Protein AF-A0A150HPC7-F1 (afdb_monomer)

Secondary structure (DSSP, 8-state):
---------PPPP--------TTS--S---TT-HHHHHHHHHHHHHHHHHHHHHHHHHHTTGGG---HHHHHHHHHHHHHHHHHHHHHHHHHHHHHHHT-THHHHHHHHHHHHHHHHTTS-HHHHHHHHHHHHHHHHHHHHHHHH-HHHHHSS-HHHHHHHHHHHHHHHHHHHHHHHHHHHTT---HHHHHHHHHHHHHHTHHHHHHHHHHHTT-

Organism: NCBI:txid52133

Solvent-accessible surface area (backbone atoms only — not comparable to full-atom values): 11822 Å² total; per-residue (Å²): 135,88,79,78,84,8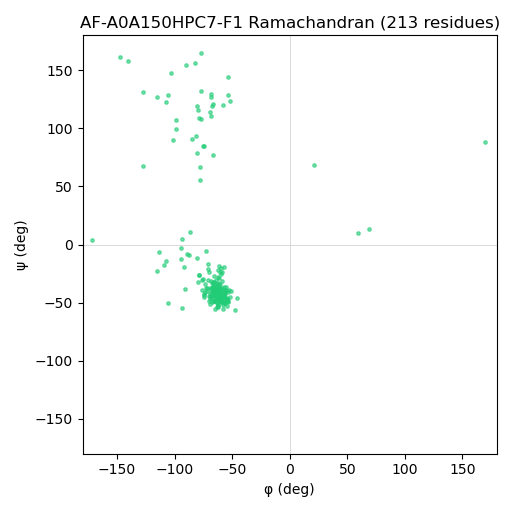7,70,88,68,76,81,74,87,70,95,74,80,80,90,75,62,87,92,52,88,70,56,55,53,38,75,90,37,57,73,62,26,37,45,51,51,50,49,40,23,38,40,38,50,45,35,53,49,39,40,48,30,52,59,75,51,46,92,68,56,79,56,66,65,60,55,48,47,48,54,48,45,45,50,49,39,55,46,49,28,52,52,31,46,56,50,43,57,47,29,42,75,65,81,38,62,62,42,63,56,45,28,52,51,46,36,58,47,48,60,57,43,72,74,46,60,63,53,50,32,26,33,34,38,28,52,52,33,48,48,51,29,50,53,24,51,51,66,75,67,39,66,63,57,63,73,37,33,51,69,79,50,36,49,65,56,54,55,51,27,61,53,32,63,53,43,30,51,48,42,43,50,56,30,45,66,68,69,35,72,38,74,65,37,51,52,53,19,48,54,47,45,57,69,62,50,47,52,57,54,54,54,51,33,54,50,63,68,73,108

Nearest PDB structures (foldseek):
  3ez0-assembly2_C  TM=4.367E-01  e=2.754E-01  Arthrobacter sp. FB24
  7ssp-assembly1_H  TM=5.247E-01  e=7.773E-01  Homo sapiens
  7sss-assembly1_H  TM=4.877E-01  e=7.431E-01  Homo sapiens
  3ez0-assembly2_D  TM=4.215E-01  e=2.881E-01  Arthrobacter sp. FB24
  7sqc-assembly1_1V  TM=1.709E-01  e=8.882E+00  Chlamydomonas reinhardtii

Sequence (215 aa):
MNIAVQSLQRIVRRNVTIPLDKNKKFTFYYEDNAVVTSLFVVLSAMFPPGEMFFIESVRNVRDQITDEKLLEDIRNFIAQEAFHSREHKSLNEHLIQTNYPEVVEIEALTKVRLDKFRKLPKAEQLAATVVMEHFTATLTRLLLTDPLIKQKTTQESRNLWEWHALEELEHKSVAFDALKAIGGNTVRNRRIALIRVARFIAPITFDYWIQILKT

Structure (mmCIF, N/CA/C/O backbone):
data_AF-A0A150HPC7-F1
#
_entry.id   AF-A0A150HPC7-F1
#
loop_
_atom_site.group_PDB
_atom_site.id
_atom_site.type_symbol
_atom_site.label_atom_id
_atom_site.label_alt_id
_atom_site.label_comp_id
_atom_site.label_asym_id
_atom_site.label_entity_id
_atom_site.label_seq_id
_atom_site.pdbx_PDB_ins_code
_atom_site.Cartn_x
_atom_site.Cartn_y
_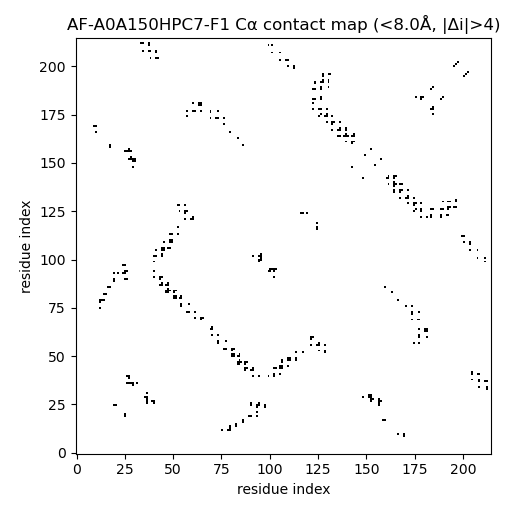atom_site.Cartn_z
_atom_site.occupancy
_atom_site.B_iso_or_equiv
_atom_site.auth_seq_id
_atom_site.auth_comp_id
_atom_site.auth_asym_id
_atom_site.auth_atom_id
_atom_site.pdbx_PDB_model_num
ATOM 1 N N . MET A 1 1 ? 15.841 27.049 10.559 1.00 30.06 1 MET A N 1
ATOM 2 C CA . MET A 1 1 ? 15.157 27.927 9.589 1.00 30.06 1 MET A CA 1
ATOM 3 C C . MET A 1 1 ? 13.967 27.141 9.059 1.00 30.06 1 MET A C 1
ATOM 5 O O . MET A 1 1 ? 14.161 26.164 8.349 1.00 30.06 1 MET A O 1
ATOM 9 N N . ASN A 1 2 ? 12.772 27.455 9.564 1.00 35.25 2 ASN A N 1
ATOM 10 C CA . ASN A 1 2 ? 11.523 26.775 9.226 1.00 35.25 2 ASN A CA 1
ATOM 11 C C . ASN A 1 2 ? 11.170 27.062 7.769 1.00 35.25 2 ASN A C 1
ATOM 13 O O . ASN A 1 2 ? 10.935 28.217 7.426 1.00 35.25 2 ASN A O 1
ATOM 17 N N . ILE A 1 3 ? 11.086 26.024 6.942 1.00 32.41 3 ILE A N 1
ATOM 18 C CA . ILE A 1 3 ? 10.370 26.115 5.673 1.00 32.41 3 ILE A CA 1
ATOM 19 C C . ILE A 1 3 ? 8.998 25.508 5.935 1.00 32.41 3 ILE A C 1
ATOM 21 O O . ILE A 1 3 ? 8.836 24.293 6.038 1.00 32.41 3 ILE A O 1
ATOM 25 N N . ALA A 1 4 ? 8.032 26.395 6.150 1.00 38.03 4 ALA A N 1
ATOM 26 C CA . ALA A 1 4 ? 6.626 26.058 6.179 1.00 38.03 4 ALA A CA 1
ATOM 27 C C . ALA A 1 4 ? 6.248 25.419 4.835 1.00 38.03 4 ALA A C 1
ATOM 29 O O . ALA A 1 4 ? 6.383 26.042 3.784 1.00 38.03 4 ALA A O 1
ATOM 30 N N . VAL A 1 5 ? 5.764 24.177 4.872 1.00 39.62 5 VAL A N 1
ATOM 31 C CA . VAL A 1 5 ? 5.077 23.561 3.734 1.00 39.62 5 VAL A CA 1
ATOM 32 C C . VAL A 1 5 ? 3.679 24.174 3.679 1.00 39.62 5 VAL A C 1
ATOM 34 O O . VAL A 1 5 ? 2.722 23.664 4.255 1.00 39.62 5 VAL A O 1
ATOM 37 N N . GLN A 1 6 ? 3.578 25.334 3.035 1.00 39.81 6 GLN A N 1
ATOM 38 C CA . GLN A 1 6 ? 2.310 25.922 2.621 1.00 39.81 6 GLN A CA 1
ATOM 39 C C . GLN A 1 6 ? 1.904 25.323 1.271 1.00 39.81 6 GLN A C 1
ATOM 41 O O . GLN A 1 6 ? 2.301 25.797 0.212 1.00 39.81 6 GLN A O 1
ATOM 46 N N . SER A 1 7 ? 1.147 24.228 1.334 1.00 39.31 7 SER A N 1
ATOM 47 C CA . SER A 1 7 ? -0.090 23.987 0.570 1.00 39.31 7 SER A CA 1
ATOM 48 C C . SER A 1 7 ? -0.497 22.522 0.745 1.00 39.31 7 SER A C 1
ATOM 50 O O . SER A 1 7 ? -0.146 21.653 -0.041 1.00 39.31 7 SER A O 1
ATOM 52 N N . LEU A 1 8 ? -1.268 22.225 1.794 1.00 48.25 8 LEU A N 1
ATOM 53 C CA . LEU A 1 8 ? -2.055 20.988 1.829 1.00 48.25 8 LEU A CA 1
ATOM 54 C C . LEU A 1 8 ? -3.288 21.200 0.942 1.00 48.25 8 LEU A C 1
ATOM 56 O O . LEU A 1 8 ? -4.409 21.329 1.432 1.00 48.25 8 LEU A O 1
ATOM 60 N N . GLN A 1 9 ? -3.076 21.343 -0.368 1.00 55.28 9 GLN A N 1
ATOM 61 C CA . GLN A 1 9 ? -4.168 21.130 -1.307 1.00 55.28 9 GLN A CA 1
ATOM 62 C C . GLN A 1 9 ? -4.472 19.637 -1.274 1.00 55.28 9 GLN A C 1
ATOM 64 O O . GLN A 1 9 ? -3.626 18.834 -1.654 1.00 55.28 9 GLN A O 1
ATOM 69 N N . ARG A 1 10 ? -5.665 19.296 -0.779 1.00 64.56 10 ARG A N 1
ATOM 70 C CA . ARG A 1 10 ? -6.203 17.936 -0.839 1.00 64.56 10 ARG A CA 1
ATOM 71 C C . ARG A 1 10 ? -6.154 17.472 -2.291 1.00 64.56 10 ARG A C 1
ATOM 73 O O . ARG A 1 10 ? -6.620 18.205 -3.175 1.00 64.56 10 ARG A O 1
ATOM 80 N N . ILE A 1 11 ? -5.581 16.305 -2.544 1.00 73.44 11 ILE A N 1
ATOM 81 C CA . ILE A 1 11 ? -5.483 15.766 -3.890 1.00 73.44 11 ILE A CA 1
ATOM 82 C C . ILE A 1 11 ? -6.901 15.456 -4.352 1.00 73.44 11 ILE A C 1
ATOM 84 O O . ILE A 1 11 ? -7.665 14.719 -3.731 1.00 73.44 11 ILE A O 1
ATOM 88 N N . VAL A 1 12 ? -7.292 16.099 -5.448 1.00 76.75 12 VAL A N 1
ATOM 89 C CA . VAL A 1 12 ? -8.599 15.859 -6.046 1.00 76.75 12 VAL A CA 1
ATOM 90 C C . VAL A 1 12 ? -8.590 14.450 -6.623 1.00 76.75 12 VAL A C 1
ATOM 92 O O . VAL A 1 12 ? -7.701 14.103 -7.403 1.00 76.75 12 VAL A O 1
ATOM 95 N N . ARG A 1 13 ? -9.614 13.662 -6.282 1.00 78.44 13 ARG A N 1
ATOM 96 C CA . ARG A 1 13 ? -9.853 12.342 -6.871 1.00 78.44 13 ARG A CA 1
ATOM 97 C C . ARG A 1 13 ? -9.846 12.443 -8.399 1.00 78.44 13 ARG A C 1
ATOM 99 O O . ARG A 1 13 ? -10.667 13.155 -8.982 1.00 78.44 13 ARG A O 1
ATOM 106 N N . ARG A 1 14 ? -8.981 11.668 -9.054 1.00 82.06 14 ARG A N 1
ATOM 107 C CA . ARG A 1 14 ? -8.887 11.599 -10.519 1.00 82.06 14 ARG A CA 1
ATOM 108 C C . ARG A 1 14 ? -8.967 10.151 -10.975 1.00 82.06 14 ARG A C 1
ATOM 110 O O . ARG A 1 14 ? -8.253 9.296 -10.473 1.00 82.06 14 ARG A O 1
ATOM 117 N N . ASN A 1 15 ? -9.824 9.880 -11.955 1.00 87.94 15 ASN A N 1
ATOM 118 C CA . ASN A 1 15 ? -9.815 8.598 -12.654 1.00 87.94 15 ASN A CA 1
ATOM 119 C C . ASN A 1 15 ? -8.699 8.620 -13.709 1.00 87.94 15 ASN A C 1
ATOM 121 O O . ASN A 1 15 ? -8.956 8.889 -14.881 1.00 87.94 15 ASN A O 1
ATOM 125 N N . VAL A 1 16 ? -7.456 8.423 -13.272 1.00 87.62 16 VAL A N 1
ATOM 126 C CA . VAL A 1 16 ? -6.287 8.397 -14.159 1.00 87.62 16 VAL A CA 1
ATOM 127 C C . VAL A 1 16 ? -6.234 7.057 -14.878 1.00 87.62 16 VAL A C 1
ATOM 129 O O . VAL A 1 16 ? -6.386 6.020 -14.250 1.00 87.62 16 VAL A O 1
ATOM 132 N N . THR A 1 17 ? -6.032 7.072 -16.192 1.00 87.12 17 THR A N 1
ATOM 133 C CA . THR A 1 17 ? -5.742 5.873 -16.991 1.00 87.12 17 THR A CA 1
ATOM 134 C C . THR A 1 17 ? -4.337 6.015 -17.554 1.00 87.12 17 THR A C 1
ATOM 136 O O . THR A 1 17 ? -4.031 7.034 -18.178 1.00 87.12 17 THR A O 1
ATOM 139 N N . ILE A 1 18 ? -3.492 5.016 -17.330 1.00 84.19 18 ILE A N 1
ATOM 140 C CA . ILE A 1 18 ? -2.119 4.971 -17.817 1.00 84.19 18 ILE A CA 1
ATOM 141 C C . ILE A 1 18 ? -2.102 4.104 -19.081 1.00 84.19 18 ILE A C 1
ATOM 143 O O . ILE A 1 18 ? -2.266 2.885 -19.001 1.00 84.19 18 ILE A O 1
ATOM 147 N N . PRO A 1 19 ? -1.947 4.703 -20.274 1.00 81.19 19 PRO A N 1
ATOM 148 C CA . PRO A 1 19 ? -1.878 3.928 -21.502 1.00 81.19 19 PRO A CA 1
ATOM 149 C C . PRO A 1 19 ? -0.578 3.118 -21.527 1.00 81.19 19 PRO A C 1
ATOM 151 O O . PRO A 1 19 ? 0.506 3.680 -21.389 1.00 81.19 19 PRO A O 1
ATOM 154 N N . LEU A 1 20 ? -0.695 1.807 -21.740 1.00 79.12 20 LEU A N 1
ATOM 155 C CA . LEU A 1 20 ? 0.439 0.914 -21.965 1.00 79.12 20 LEU A CA 1
ATOM 156 C C . LEU A 1 20 ? 0.462 0.496 -23.436 1.00 79.12 20 LEU A C 1
ATOM 158 O O . LEU A 1 20 ? -0.515 -0.047 -23.960 1.00 79.12 20 LEU A O 1
ATOM 162 N N . ASP A 1 21 ? 1.576 0.765 -24.113 1.00 76.94 21 ASP A N 1
ATOM 163 C CA . ASP A 1 21 ? 1.802 0.276 -25.469 1.00 76.94 21 ASP A CA 1
ATOM 164 C C . ASP A 1 21 ? 2.187 -1.205 -25.416 1.00 76.94 21 ASP A C 1
ATOM 166 O O . ASP A 1 21 ? 3.300 -1.560 -25.027 1.00 76.94 21 ASP A O 1
ATOM 170 N N . LYS A 1 22 ? 1.266 -2.071 -25.848 1.00 69.62 22 LYS A N 1
ATOM 171 C CA . LYS A 1 22 ? 1.452 -3.531 -25.865 1.00 69.62 22 LYS A CA 1
ATOM 172 C C . LYS A 1 22 ? 2.634 -3.986 -26.726 1.00 69.62 22 LYS A C 1
ATOM 174 O O . LYS A 1 22 ? 3.124 -5.093 -26.539 1.00 69.62 22 LYS A O 1
ATOM 179 N N . ASN A 1 23 ? 3.096 -3.150 -27.658 1.00 71.31 23 ASN A N 1
ATOM 180 C CA . ASN A 1 23 ? 4.239 -3.460 -28.516 1.00 71.31 23 ASN A CA 1
ATOM 181 C C . ASN A 1 23 ? 5.581 -3.031 -27.900 1.00 71.31 23 ASN A C 1
ATOM 183 O O . ASN A 1 23 ? 6.636 -3.365 -28.442 1.00 71.31 23 ASN A O 1
ATOM 187 N N . LYS A 1 24 ? 5.567 -2.294 -26.782 1.00 70.75 24 LYS A N 1
ATOM 188 C CA . LYS A 1 24 ? 6.774 -1.887 -26.055 1.00 70.75 24 LYS A CA 1
ATOM 189 C C . LYS A 1 24 ? 6.955 -2.733 -24.808 1.00 70.75 24 LYS A C 1
ATOM 191 O O . LYS A 1 24 ? 6.000 -3.086 -24.133 1.00 70.75 24 LYS A O 1
ATOM 196 N N . LYS A 1 25 ? 8.205 -2.989 -24.426 1.00 65.75 25 LYS A N 1
ATOM 197 C CA . LYS A 1 25 ? 8.517 -3.539 -23.103 1.00 65.75 25 LYS A CA 1
ATOM 198 C C . LYS A 1 25 ? 8.349 -2.440 -22.047 1.00 65.75 25 LYS A C 1
ATOM 200 O O . LYS A 1 25 ? 9.311 -1.753 -21.723 1.00 6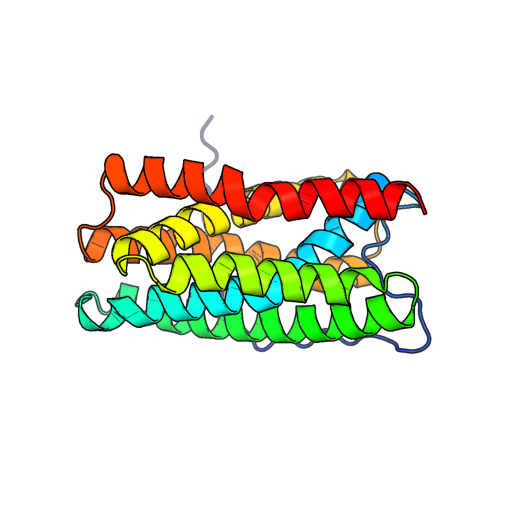5.75 25 LYS A O 1
ATOM 205 N N . PHE A 1 26 ? 7.131 -2.233 -21.550 1.00 62.41 26 PHE A N 1
ATOM 206 C CA . PHE A 1 26 ? 6.890 -1.328 -20.434 1.00 62.41 26 PHE A CA 1
ATOM 207 C C . PHE A 1 26 ? 7.229 -2.014 -19.104 1.00 62.41 26 PHE A C 1
ATOM 209 O O . PHE A 1 26 ? 6.662 -3.034 -18.725 1.00 62.41 26 PHE A O 1
ATOM 216 N N . THR A 1 27 ? 8.188 -1.439 -18.395 1.00 66.81 27 THR A N 1
ATOM 217 C CA . THR A 1 27 ? 8.579 -1.783 -17.026 1.00 66.81 27 THR A CA 1
ATOM 218 C C . THR A 1 27 ? 9.043 -0.480 -16.367 1.00 66.81 27 THR A C 1
ATOM 220 O O . THR A 1 27 ? 9.350 0.490 -17.072 1.00 66.81 27 THR A O 1
ATOM 223 N N . PHE A 1 28 ? 9.090 -0.419 -15.031 1.00 70.31 28 PHE A N 1
ATOM 224 C CA . PHE A 1 28 ? 9.853 0.630 -14.352 1.00 70.31 28 PHE A CA 1
ATOM 225 C C . PHE A 1 28 ? 11.347 0.410 -14.627 1.00 70.31 28 PHE A C 1
ATOM 227 O O . PHE A 1 28 ? 12.087 -0.135 -13.813 1.00 70.31 28 PHE A O 1
ATOM 234 N N . TYR A 1 29 ? 11.770 0.788 -15.828 1.00 70.88 29 TYR A N 1
ATOM 235 C CA . TYR A 1 29 ? 13.135 0.639 -16.286 1.00 70.88 29 TYR A CA 1
ATOM 236 C C . TYR A 1 29 ? 13.981 1.755 -15.687 1.00 70.88 29 TYR A C 1
ATOM 238 O O . TYR A 1 29 ? 13.844 2.921 -16.070 1.00 70.88 29 TYR A O 1
ATOM 246 N N . TYR A 1 30 ? 14.836 1.382 -14.740 1.00 74.94 30 TYR A N 1
ATOM 247 C CA . TYR A 1 30 ? 15.845 2.258 -14.160 1.00 74.94 30 TYR A CA 1
ATOM 248 C C . TYR A 1 30 ? 17.192 1.930 -14.800 1.00 74.94 30 TYR A C 1
ATOM 250 O O . TYR A 1 30 ? 17.863 1.042 -14.296 1.00 74.94 30 TYR A O 1
ATOM 258 N N . GLU A 1 31 ? 17.550 2.580 -15.915 1.00 76.31 31 GLU A N 1
ATOM 259 C CA . GLU A 1 31 ? 18.827 2.432 -16.658 1.00 76.31 31 GLU A CA 1
ATOM 260 C C . GLU A 1 31 ? 19.609 1.114 -16.406 1.00 76.31 31 GLU A C 1
ATOM 262 O O . GLU A 1 31 ? 20.661 1.130 -15.770 1.00 76.31 31 GLU A O 1
ATOM 267 N N . ASP A 1 32 ? 19.087 -0.038 -16.847 1.00 71.12 32 ASP A N 1
ATOM 268 C CA . ASP A 1 32 ? 19.720 -1.370 -16.697 1.00 71.12 32 ASP A CA 1
ATOM 269 C C . ASP A 1 32 ? 20.013 -1.841 -15.254 1.00 71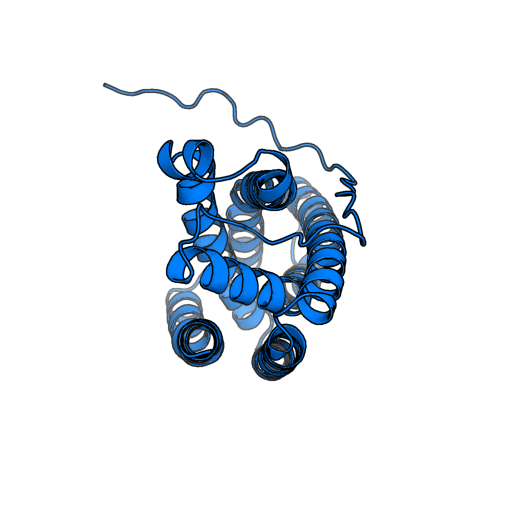.12 32 ASP A C 1
ATOM 271 O O . ASP A 1 32 ? 20.646 -2.872 -15.019 1.00 71.12 32 ASP A O 1
ATOM 275 N N . ASN A 1 33 ? 19.513 -1.138 -14.242 1.00 84.00 33 ASN A N 1
ATOM 276 C CA . ASN A 1 33 ? 19.605 -1.551 -12.853 1.00 84.00 33 ASN A CA 1
ATOM 277 C C . ASN A 1 33 ? 18.514 -2.581 -12.542 1.00 84.00 33 ASN A C 1
ATOM 279 O O . ASN A 1 33 ? 17.384 -2.246 -12.161 1.00 84.00 33 ASN A O 1
ATOM 283 N N . ALA A 1 34 ? 18.883 -3.854 -12.671 1.00 86.19 34 ALA A N 1
ATOM 284 C CA . ALA A 1 34 ? 18.014 -4.979 -12.348 1.00 86.19 34 ALA A CA 1
ATOM 285 C C . ALA A 1 34 ? 17.541 -4.958 -10.884 1.00 86.19 34 ALA A C 1
ATOM 287 O O . ALA A 1 34 ? 16.413 -5.359 -10.612 1.00 86.19 34 ALA A O 1
ATOM 288 N N . VAL A 1 35 ? 18.348 -4.437 -9.949 1.00 87.56 35 VAL A N 1
ATOM 289 C CA . VAL A 1 35 ? 18.014 -4.359 -8.513 1.00 87.56 35 VAL A CA 1
ATOM 290 C C . VAL A 1 35 ? 16.846 -3.417 -8.271 1.00 87.56 35 VAL A C 1
ATOM 292 O O . VAL A 1 35 ? 15.884 -3.799 -7.610 1.00 87.56 35 VAL A O 1
ATOM 295 N N . VAL A 1 36 ? 16.889 -2.212 -8.833 1.00 86.31 36 VAL A N 1
ATOM 296 C CA . VAL A 1 36 ? 15.783 -1.258 -8.693 1.00 86.31 36 VAL A CA 1
ATOM 297 C C . VAL A 1 36 ? 14.574 -1.762 -9.474 1.00 86.31 36 VAL A C 1
ATOM 299 O O . VAL A 1 36 ? 13.503 -1.914 -8.900 1.00 86.31 36 VAL A O 1
ATOM 302 N N . THR A 1 37 ? 14.753 -2.110 -10.748 1.00 88.44 37 THR A N 1
ATOM 303 C CA . THR A 1 37 ? 13.660 -2.541 -11.635 1.00 88.44 37 THR A CA 1
ATOM 304 C C . THR A 1 37 ? 12.852 -3.705 -11.045 1.00 88.44 37 THR A C 1
ATOM 306 O O . THR A 1 37 ? 11.625 -3.642 -10.990 1.00 88.44 37 THR A O 1
ATOM 309 N N . SER A 1 38 ? 13.522 -4.745 -10.537 1.00 90.75 38 SER A N 1
ATOM 310 C CA . SER A 1 38 ? 12.853 -5.914 -9.945 1.00 90.75 38 SER A CA 1
ATOM 311 C C . SER A 1 38 ? 12.077 -5.585 -8.668 1.00 90.75 38 SER A C 1
ATOM 313 O O . SER A 1 38 ? 10.996 -6.134 -8.466 1.00 90.75 38 SER A O 1
ATOM 315 N N . LEU A 1 39 ? 12.549 -4.647 -7.839 1.00 91.25 39 LEU A N 1
ATOM 316 C CA . LEU A 1 39 ? 11.793 -4.196 -6.667 1.00 91.25 39 LEU A CA 1
ATOM 317 C C . LEU A 1 39 ? 10.443 -3.588 -7.081 1.00 91.25 39 LEU A C 1
ATOM 319 O O . LEU A 1 39 ? 9.417 -3.897 -6.479 1.00 91.25 39 LEU A O 1
ATOM 323 N N . PHE A 1 40 ? 10.427 -2.767 -8.134 1.00 91.69 40 PHE A N 1
ATOM 324 C CA . PHE A 1 40 ? 9.199 -2.165 -8.661 1.00 91.69 40 PHE A CA 1
ATOM 325 C C . PHE A 1 40 ? 8.250 -3.201 -9.275 1.00 91.69 40 PHE A C 1
ATOM 327 O O . PHE A 1 40 ? 7.038 -3.097 -9.091 1.00 91.69 40 PHE A O 1
ATOM 334 N N . VAL A 1 41 ? 8.781 -4.234 -9.936 1.00 93.50 41 VAL A N 1
ATOM 335 C CA . VAL A 1 41 ? 7.978 -5.376 -10.411 1.00 93.50 41 VAL A CA 1
ATOM 336 C C . VAL A 1 41 ? 7.285 -6.075 -9.241 1.00 93.50 41 VAL A C 1
ATOM 338 O O . VAL A 1 41 ? 6.070 -6.272 -9.275 1.00 93.50 41 VAL A O 1
ATOM 341 N N . VAL A 1 42 ? 8.031 -6.393 -8.178 1.00 95.38 42 VAL A N 1
ATOM 342 C CA . VAL A 1 42 ? 7.479 -7.070 -6.996 1.00 95.38 42 VAL A CA 1
ATOM 343 C C . VAL A 1 42 ? 6.421 -6.209 -6.309 1.00 95.38 42 VAL A C 1
ATOM 345 O O . VAL A 1 42 ? 5.346 -6.706 -5.982 1.00 95.38 42 VAL A O 1
ATOM 348 N N . LEU A 1 43 ? 6.683 -4.913 -6.130 1.00 95.06 43 LEU A N 1
ATOM 349 C CA . LEU A 1 43 ? 5.718 -3.989 -5.531 1.00 95.06 43 LEU A CA 1
ATOM 350 C C . LEU A 1 43 ? 4.437 -3.876 -6.365 1.00 95.06 43 LEU A C 1
ATOM 352 O O . LEU A 1 43 ? 3.348 -3.995 -5.808 1.00 95.06 43 LEU A O 1
ATOM 356 N N . SER A 1 44 ? 4.559 -3.735 -7.690 1.00 95.62 44 SER A N 1
ATOM 357 C CA . SER A 1 44 ? 3.402 -3.680 -8.592 1.00 95.62 44 SER A CA 1
ATOM 358 C C . SER A 1 44 ? 2.532 -4.932 -8.478 1.00 95.62 44 SER A C 1
ATOM 360 O O . SER A 1 44 ? 1.309 -4.832 -8.426 1.00 95.62 44 SER A O 1
ATOM 362 N N . ALA A 1 45 ? 3.145 -6.112 -8.361 1.00 97.50 45 ALA A N 1
ATOM 363 C CA . ALA A 1 45 ? 2.429 -7.367 -8.145 1.00 97.50 45 ALA A CA 1
ATOM 364 C C . ALA A 1 45 ? 1.734 -7.436 -6.770 1.00 97.50 45 ALA A C 1
ATOM 366 O O . ALA A 1 45 ? 0.670 -8.032 -6.622 1.00 97.50 45 ALA A O 1
ATOM 367 N N . MET A 1 46 ? 2.298 -6.815 -5.734 1.00 97.94 46 MET A N 1
ATOM 368 C CA . MET A 1 46 ? 1.707 -6.831 -4.391 1.00 97.94 46 MET A CA 1
ATOM 369 C C . MET A 1 46 ? 0.544 -5.845 -4.220 1.00 97.94 46 MET A C 1
ATOM 371 O O . MET A 1 46 ? -0.327 -6.090 -3.377 1.00 97.94 46 MET A O 1
ATOM 375 N N . PHE A 1 47 ? 0.510 -4.756 -4.992 1.00 97.56 47 PHE A N 1
ATOM 376 C CA . PHE A 1 47 ? -0.484 -3.697 -4.823 1.00 97.56 47 PHE A CA 1
ATOM 377 C C . PHE A 1 47 ? -1.927 -4.160 -5.037 1.00 97.56 47 PHE A C 1
ATOM 379 O O . PHE A 1 47 ? -2.696 -4.047 -4.086 1.00 97.56 47 PHE A O 1
ATOM 386 N N . PRO A 1 48 ? -2.328 -4.797 -6.155 1.00 98.50 48 PRO A N 1
ATOM 387 C CA . PRO A 1 48 ? -3.734 -5.128 -6.363 1.00 98.50 48 PRO A CA 1
ATOM 388 C C . PRO A 1 48 ? -4.407 -5.940 -5.237 1.00 98.50 48 PRO A C 1
ATOM 390 O O . PRO A 1 48 ? -5.515 -5.577 -4.825 1.00 98.50 48 PRO A O 1
ATOM 393 N N . PRO A 1 49 ? -3.804 -7.021 -4.693 1.00 98.44 49 PRO A N 1
ATOM 394 C CA . PRO A 1 49 ? -4.375 -7.703 -3.532 1.00 98.44 49 PRO A CA 1
ATOM 395 C C . PRO A 1 49 ? -4.269 -6.888 -2.229 1.00 98.44 49 PRO A C 1
ATOM 397 O O . PRO A 1 49 ? -5.144 -7.036 -1.366 1.00 98.44 49 PRO A O 1
ATOM 400 N N . GLY A 1 50 ? -3.228 -6.060 -2.080 1.00 98.25 50 GLY A N 1
ATOM 401 C CA . GLY A 1 50 ? -3.008 -5.153 -0.948 1.00 98.25 50 GLY A CA 1
ATOM 402 C C . GLY A 1 50 ? -4.064 -4.056 -0.846 1.00 98.25 50 GLY A C 1
ATOM 403 O O . GLY A 1 50 ? -4.768 -3.977 0.155 1.00 98.25 50 GLY A O 1
ATOM 404 N N . GLU A 1 51 ? -4.251 -3.292 -1.910 1.00 98.25 51 GLU A N 1
ATOM 405 C CA . GLU A 1 51 ? -5.190 -2.168 -2.009 1.00 98.25 51 GLU A CA 1
ATOM 406 C C . GLU A 1 51 ? -6.639 -2.641 -1.830 1.00 98.25 51 GLU A C 1
ATOM 408 O O . GLU A 1 51 ? -7.432 -2.032 -1.111 1.00 98.25 51 GLU A O 1
ATOM 413 N N . MET A 1 52 ? -6.985 -3.824 -2.360 1.00 98.50 52 MET A N 1
ATOM 414 C CA . MET A 1 52 ? -8.285 -4.441 -2.071 1.00 98.50 52 MET A CA 1
ATOM 415 C C . MET A 1 52 ? -8.456 -4.736 -0.573 1.00 98.50 52 MET A C 1
ATOM 417 O O . MET A 1 52 ? -9.531 -4.512 -0.012 1.00 98.50 52 MET A O 1
ATOM 421 N N . PHE A 1 53 ? -7.406 -5.216 0.101 1.00 98.69 53 PHE A N 1
ATOM 422 C CA . PHE A 1 53 ? -7.428 -5.391 1.554 1.00 98.69 53 PHE A CA 1
ATOM 423 C C . PHE A 1 53 ? -7.531 -4.045 2.292 1.00 98.69 53 PHE A C 1
ATOM 425 O O . PHE A 1 53 ? -8.245 -3.973 3.295 1.00 98.69 53 PHE A O 1
ATOM 432 N N . PHE A 1 54 ? -6.882 -2.983 1.807 1.00 98.56 54 PHE A N 1
ATOM 433 C CA . PHE A 1 54 ? -6.962 -1.649 2.410 1.00 98.56 54 PHE A CA 1
ATOM 434 C C . PHE A 1 54 ? -8.381 -1.078 2.321 1.00 98.56 54 PHE A C 1
ATOM 436 O O . PHE A 1 54 ? -8.963 -0.680 3.335 1.00 98.56 54 PHE A O 1
ATOM 443 N N . ILE A 1 55 ? -8.992 -1.152 1.136 1.00 98.56 55 ILE A N 1
ATOM 444 C CA . ILE A 1 55 ? -10.391 -0.785 0.898 1.00 98.56 55 ILE A CA 1
ATOM 445 C C . ILE A 1 55 ? -11.322 -1.528 1.862 1.00 98.56 55 ILE A C 1
ATOM 447 O O . ILE A 1 55 ? -12.197 -0.923 2.489 1.00 98.56 55 ILE A O 1
ATOM 451 N N . GLU A 1 56 ? -11.166 -2.848 1.975 1.00 98.50 56 GLU A N 1
ATOM 452 C CA . GLU A 1 56 ? -12.001 -3.680 2.842 1.00 98.50 56 GLU A CA 1
ATOM 453 C C . GLU A 1 56 ? -11.821 -3.331 4.322 1.00 98.50 56 GLU A C 1
ATOM 455 O O . GLU A 1 56 ? -12.812 -3.246 5.054 1.00 98.50 56 GLU A O 1
ATOM 460 N N . SER A 1 57 ? -10.583 -3.129 4.781 1.00 98.50 57 SER A N 1
ATOM 461 C CA . SER A 1 57 ? -10.286 -2.883 6.195 1.00 98.50 57 SER A CA 1
ATOM 462 C C . SER A 1 57 ? -10.862 -1.547 6.675 1.00 98.50 57 SER A C 1
ATOM 464 O O . SER A 1 57 ? -11.476 -1.507 7.745 1.00 98.50 57 SER A O 1
ATOM 466 N N . VAL A 1 58 ? -10.763 -0.494 5.857 1.00 97.94 58 VAL A N 1
ATOM 467 C CA . VAL A 1 58 ? -11.348 0.824 6.138 1.00 97.94 58 VAL A CA 1
ATOM 468 C C . VAL A 1 58 ? -12.874 0.768 6.036 1.00 97.94 58 VAL A C 1
ATOM 470 O O . VAL A 1 58 ? -13.580 1.249 6.927 1.00 97.94 58 VAL A O 1
ATOM 473 N N . ARG A 1 59 ? -13.421 0.117 4.999 1.00 97.69 59 ARG A N 1
ATOM 474 C CA . ARG A 1 59 ? -14.878 -0.027 4.830 1.00 97.69 59 ARG A CA 1
ATOM 475 C C . ARG A 1 59 ? -15.526 -0.747 6.013 1.00 97.69 59 ARG A C 1
ATOM 477 O O . ARG A 1 59 ? -16.596 -0.334 6.448 1.00 97.69 59 ARG A O 1
ATOM 484 N N . ASN A 1 60 ? -14.874 -1.776 6.555 1.00 97.31 60 ASN A N 1
ATOM 485 C CA . ASN A 1 60 ? -15.382 -2.579 7.674 1.00 97.31 60 ASN A CA 1
ATOM 486 C C . ASN A 1 60 ? -15.619 -1.787 8.970 1.00 97.31 60 ASN A C 1
ATOM 488 O O . ASN A 1 60 ? -16.300 -2.289 9.864 1.00 97.31 60 ASN A O 1
ATOM 492 N N . VAL A 1 61 ? -15.018 -0.604 9.111 1.00 96.88 61 VAL A N 1
ATOM 493 C CA . VAL A 1 61 ? -15.114 0.212 10.330 1.00 96.88 61 VAL A CA 1
ATOM 494 C C . VAL A 1 61 ? -15.869 1.520 10.114 1.00 96.88 61 VAL A C 1
ATOM 496 O O . VAL A 1 61 ? -16.136 2.231 11.076 1.00 96.88 61 VAL A O 1
ATOM 499 N N . ARG A 1 62 ? -16.227 1.832 8.863 1.00 96.31 62 ARG A N 1
ATOM 500 C CA . ARG A 1 62 ? -16.821 3.113 8.466 1.00 96.31 62 ARG A CA 1
ATOM 501 C C . ARG A 1 62 ? -18.075 3.456 9.266 1.00 96.31 62 ARG A C 1
ATOM 503 O O . ARG A 1 62 ? -18.239 4.601 9.659 1.00 96.31 62 ARG A O 1
ATOM 510 N N . ASP A 1 63 ? -18.924 2.472 9.545 1.00 97.06 63 ASP A N 1
ATOM 511 C CA . ASP A 1 63 ? -20.206 2.697 10.226 1.00 97.06 63 ASP A CA 1
ATOM 512 C C . ASP A 1 63 ? -20.045 3.023 11.730 1.00 97.06 63 ASP A C 1
ATOM 514 O O . ASP A 1 63 ? -21.016 3.347 12.404 1.00 97.06 63 ASP A O 1
ATOM 518 N N . GLN A 1 64 ? -18.818 2.962 12.264 1.00 97.75 64 GLN A N 1
ATOM 519 C CA . GLN A 1 64 ? -18.471 3.392 13.626 1.00 97.75 64 GLN A CA 1
ATOM 520 C C . GLN A 1 64 ? -17.957 4.843 13.677 1.00 97.75 64 GLN A C 1
ATOM 522 O O . GLN A 1 64 ? -17.646 5.345 14.755 1.00 97.75 64 GLN A O 1
ATOM 527 N N . ILE A 1 65 ? -17.818 5.509 12.526 1.00 98.06 65 ILE A N 1
ATOM 528 C CA . ILE A 1 65 ? -17.232 6.846 12.399 1.00 98.06 65 ILE A CA 1
ATOM 529 C C . ILE A 1 65 ? -18.348 7.861 12.146 1.00 98.06 65 ILE A C 1
ATOM 531 O O . ILE A 1 65 ? -19.150 7.689 11.234 1.00 98.06 65 ILE A O 1
ATOM 535 N N . THR A 1 66 ? -18.372 8.939 12.933 1.00 97.38 66 THR A N 1
ATOM 536 C CA . THR A 1 66 ? -19.379 10.011 12.825 1.00 97.38 66 THR A CA 1
ATOM 537 C C . THR A 1 66 ? -18.835 11.313 12.240 1.00 97.38 66 THR A C 1
ATOM 539 O O . THR A 1 66 ? -19.616 12.184 11.879 1.00 97.38 66 THR A O 1
ATOM 542 N N . ASP A 1 67 ? -17.512 11.474 12.164 1.00 98.00 67 ASP A N 1
ATOM 543 C CA . ASP A 1 67 ? -16.883 12.653 11.564 1.00 98.00 67 ASP A CA 1
ATOM 544 C C . ASP A 1 67 ? -17.127 12.654 10.046 1.00 98.00 67 ASP A C 1
ATOM 546 O O . ASP A 1 67 ? -16.600 11.813 9.313 1.00 98.00 67 ASP A O 1
ATOM 550 N N . GLU A 1 68 ? -17.943 13.597 9.575 1.00 97.75 68 GLU A N 1
ATOM 551 C CA . GLU A 1 68 ? -18.340 13.708 8.169 1.00 97.75 68 GLU A CA 1
ATOM 552 C C . GLU A 1 68 ? -17.157 13.936 7.226 1.00 97.75 68 GLU A C 1
ATOM 554 O O . GLU A 1 68 ? -17.156 13.411 6.106 1.00 97.75 68 GLU A O 1
ATOM 559 N N . LYS A 1 69 ? -16.133 14.669 7.680 1.00 96.62 69 LYS A N 1
ATOM 560 C CA . LYS A 1 69 ? -14.923 14.917 6.896 1.00 96.62 69 LYS A CA 1
ATOM 561 C C . LYS A 1 69 ? -14.125 13.629 6.746 1.00 96.62 69 LYS A C 1
ATOM 563 O O . LYS A 1 69 ? -13.764 13.273 5.626 1.00 96.62 69 LYS A O 1
ATOM 568 N N . LEU A 1 70 ? -13.930 12.888 7.837 1.00 97.38 70 LEU A N 1
ATOM 569 C CA . LEU A 1 70 ? -13.245 11.593 7.784 1.00 97.38 70 LEU A CA 1
ATOM 570 C C . LEU A 1 70 ? -14.018 10.580 6.925 1.00 97.38 70 LEU A C 1
ATOM 572 O O . LEU A 1 70 ? -13.417 9.813 6.176 1.00 97.38 70 LEU A O 1
ATOM 576 N N . LEU A 1 71 ? -15.352 10.590 6.969 1.00 98.06 71 LEU A N 1
ATOM 577 C CA . LEU A 1 71 ? -16.173 9.766 6.078 1.00 98.06 71 LEU A CA 1
ATOM 578 C C . LEU A 1 71 ? -15.995 10.145 4.602 1.00 98.06 71 LEU A C 1
ATOM 580 O O . LEU A 1 71 ? -16.035 9.269 3.736 1.00 98.06 71 LEU A O 1
ATOM 584 N N . GLU A 1 72 ? -15.809 11.428 4.293 1.00 96.56 72 GLU A N 1
ATOM 585 C CA . GLU A 1 72 ? -15.476 11.885 2.944 1.00 96.56 72 GLU A CA 1
ATOM 586 C C . GLU A 1 72 ? -14.069 11.450 2.520 1.00 96.56 72 GLU A C 1
ATOM 588 O O . GLU A 1 72 ? -13.911 10.917 1.422 1.00 96.56 72 GLU A O 1
ATOM 593 N N . ASP A 1 73 ? -13.076 11.603 3.398 1.00 96.56 73 ASP A N 1
ATOM 594 C CA . ASP A 1 73 ? -11.706 11.129 3.177 1.00 96.56 73 ASP A CA 1
ATOM 595 C C . ASP A 1 73 ? -11.680 9.620 2.896 1.00 96.56 73 ASP A C 1
ATOM 597 O O . ASP A 1 73 ? -11.077 9.184 1.920 1.00 96.56 73 ASP A O 1
ATOM 601 N N . ILE A 1 74 ? -12.433 8.824 3.662 1.00 97.44 74 ILE A N 1
ATOM 602 C CA . ILE A 1 74 ? -12.590 7.379 3.439 1.00 97.44 74 ILE A CA 1
ATOM 603 C C . ILE A 1 74 ? -13.208 7.074 2.067 1.00 97.44 74 ILE A C 1
ATOM 605 O O . ILE A 1 74 ? -12.813 6.109 1.410 1.00 97.44 74 ILE A O 1
ATOM 609 N N . ARG A 1 75 ? -14.194 7.860 1.612 1.00 96.62 75 ARG A N 1
ATOM 610 C CA . ARG A 1 75 ? -14.790 7.669 0.277 1.00 96.62 75 ARG A CA 1
ATOM 611 C C . ARG A 1 75 ? -13.780 7.942 -0.835 1.00 96.62 75 ARG A C 1
ATOM 613 O O . ARG A 1 75 ? -13.779 7.203 -1.820 1.00 96.62 75 ARG A O 1
ATOM 620 N N . ASN A 1 76 ? -12.955 8.975 -0.680 1.00 95.94 76 ASN A N 1
ATOM 621 C CA . ASN A 1 76 ? -11.910 9.315 -1.644 1.00 95.94 76 ASN A CA 1
ATOM 622 C C . ASN A 1 76 ? -10.823 8.241 -1.666 1.00 95.94 76 ASN A C 1
ATOM 624 O O . ASN A 1 76 ? -10.593 7.674 -2.731 1.00 95.94 76 ASN A O 1
ATOM 628 N N . PHE A 1 77 ? -10.316 7.858 -0.493 1.00 96.62 77 PHE A N 1
ATOM 629 C CA . PHE A 1 77 ? -9.385 6.747 -0.303 1.00 96.62 77 PHE A CA 1
ATOM 630 C C . PHE A 1 77 ? -9.852 5.480 -1.033 1.00 96.62 77 PHE A C 1
ATOM 632 O O . PHE A 1 77 ? -9.181 4.993 -1.933 1.00 96.62 77 PHE A O 1
ATOM 639 N N . ILE A 1 78 ? -11.074 5.000 -0.753 1.00 97.44 78 ILE A N 1
ATOM 640 C CA . ILE A 1 78 ? -11.610 3.781 -1.389 1.00 97.44 78 ILE A CA 1
ATOM 641 C C . ILE A 1 78 ? -11.620 3.885 -2.920 1.00 97.44 78 ILE A C 1
ATOM 643 O O . ILE A 1 78 ? -11.438 2.884 -3.613 1.00 97.44 78 ILE A O 1
ATOM 647 N N . ALA A 1 79 ? -11.899 5.071 -3.456 1.00 96.31 79 ALA A N 1
ATOM 648 C CA . ALA A 1 79 ? -11.947 5.265 -4.892 1.00 96.31 79 ALA A CA 1
ATOM 649 C C . ALA A 1 79 ? -10.557 5.339 -5.532 1.00 96.31 79 ALA A C 1
ATOM 651 O O . ALA A 1 79 ? -10.388 4.802 -6.624 1.00 96.31 79 ALA A O 1
ATOM 652 N N . GLN A 1 80 ? -9.602 5.998 -4.877 1.00 96.62 80 GLN A N 1
ATOM 653 C CA . GLN A 1 80 ? -8.218 6.123 -5.339 1.00 96.62 80 GLN A CA 1
ATOM 654 C C . GLN A 1 80 ? -7.532 4.759 -5.338 1.00 96.62 80 GLN A C 1
ATOM 656 O O . GLN A 1 80 ? -7.076 4.320 -6.387 1.00 96.62 80 GLN A O 1
ATOM 661 N N . GLU A 1 81 ? -7.643 4.014 -4.238 1.00 97.44 81 GLU A N 1
ATOM 662 C CA . GLU A 1 81 ? -7.185 2.623 -4.124 1.00 97.44 81 GLU A CA 1
ATOM 663 C C . GLU A 1 81 ? -7.751 1.718 -5.230 1.00 97.44 81 GLU A C 1
ATOM 665 O O . GLU A 1 81 ? -7.055 0.895 -5.822 1.00 97.44 81 GLU A O 1
ATOM 670 N N . ALA A 1 82 ? -9.034 1.885 -5.575 1.00 97.19 82 ALA A N 1
ATOM 671 C CA . ALA A 1 82 ? -9.643 1.109 -6.653 1.00 97.19 82 ALA A CA 1
ATOM 672 C C . ALA A 1 82 ? -9.060 1.467 -8.032 1.00 97.19 82 ALA A C 1
ATOM 674 O O . ALA A 1 82 ? -8.978 0.602 -8.909 1.00 97.19 82 ALA A O 1
ATOM 675 N N . PHE A 1 83 ? -8.671 2.728 -8.239 1.00 96.75 83 PHE A N 1
ATOM 676 C CA . PHE A 1 83 ? -7.994 3.160 -9.457 1.00 96.75 83 PHE A CA 1
ATOM 677 C C . PHE A 1 83 ? -6.537 2.689 -9.484 1.00 96.75 83 PHE A C 1
ATOM 679 O O . PHE A 1 83 ? -6.130 2.152 -10.512 1.00 96.75 83 PHE A O 1
ATOM 686 N N . HIS A 1 84 ? -5.792 2.798 -8.379 1.00 96.25 84 HIS A N 1
ATOM 687 C CA . HIS A 1 84 ? -4.432 2.260 -8.265 1.00 96.25 84 HIS A CA 1
ATOM 688 C C . HIS A 1 84 ? -4.416 0.766 -8.615 1.00 96.25 84 HIS A C 1
ATOM 690 O O . HIS A 1 84 ? -3.682 0.346 -9.512 1.00 96.25 84 HIS A O 1
ATOM 696 N N . SER A 1 85 ? -5.349 -0.002 -8.042 1.00 97.38 85 SER A N 1
ATOM 697 C CA . SER A 1 85 ? -5.473 -1.447 -8.272 1.00 97.38 85 SER A CA 1
ATOM 698 C C . SER A 1 85 ? -5.739 -1.797 -9.720 1.00 97.38 85 SER A C 1
ATOM 700 O O . SER A 1 85 ? -5.192 -2.768 -10.244 1.00 97.38 85 SER A O 1
ATOM 702 N N . ARG A 1 86 ? -6.563 -0.999 -10.403 1.00 97.00 86 ARG A N 1
ATOM 703 C CA . ARG A 1 86 ? -6.819 -1.181 -11.832 1.00 97.00 86 ARG A CA 1
ATOM 704 C C . ARG A 1 86 ? -5.557 -0.937 -12.657 1.00 97.00 86 ARG A C 1
ATOM 706 O O . ARG A 1 86 ? -5.239 -1.757 -13.516 1.00 97.00 86 ARG A O 1
ATOM 713 N N . GLU A 1 87 ? -4.854 0.164 -12.412 1.00 95.88 87 GLU A N 1
ATOM 714 C CA . GLU A 1 87 ? -3.668 0.516 -13.197 1.00 95.88 87 GLU A CA 1
ATOM 715 C C . GLU A 1 87 ? -2.496 -0.437 -12.924 1.00 95.88 87 GLU A C 1
ATOM 717 O O . GLU A 1 87 ? -1.820 -0.850 -13.866 1.00 95.88 87 GLU A O 1
ATOM 722 N N . HIS A 1 88 ? -2.306 -0.883 -11.678 1.00 96.31 88 HIS A N 1
ATOM 723 C CA . HIS A 1 88 ? -1.314 -1.912 -11.364 1.00 96.31 88 HIS A CA 1
ATOM 724 C C . HIS A 1 88 ? -1.656 -3.264 -11.984 1.00 96.31 88 HIS A C 1
ATOM 726 O O . HIS A 1 88 ? -0.752 -3.918 -12.488 1.00 96.31 88 HIS A O 1
ATOM 732 N N . LYS A 1 89 ? -2.932 -3.669 -12.053 1.00 96.56 89 LYS A N 1
ATOM 733 C CA . LYS A 1 89 ? -3.318 -4.882 -12.802 1.00 96.56 89 LYS A CA 1
ATOM 734 C C . LYS A 1 89 ? -2.975 -4.779 -14.284 1.00 96.56 89 LYS A C 1
ATOM 736 O O . LYS A 1 89 ? -2.405 -5.715 -14.831 1.00 96.56 89 LYS A O 1
ATOM 741 N N . SER A 1 90 ? -3.267 -3.638 -14.909 1.00 94.00 90 SER A N 1
ATOM 742 C CA . SER A 1 90 ? -2.896 -3.379 -16.307 1.00 94.00 90 SER A CA 1
ATOM 743 C C . SER A 1 90 ? -1.378 -3.489 -16.512 1.00 94.00 90 SER A C 1
ATOM 745 O O . SER A 1 90 ? -0.912 -4.170 -17.427 1.00 94.00 90 SER A O 1
ATOM 747 N N . LEU A 1 91 ? -0.589 -2.895 -15.606 1.00 93.19 91 LEU A N 1
ATOM 748 C CA . LEU A 1 91 ? 0.868 -3.030 -15.613 1.00 93.19 91 LEU A CA 1
ATOM 749 C C . LEU A 1 91 ? 1.312 -4.486 -15.416 1.00 93.19 91 LEU A C 1
ATOM 751 O O . LEU A 1 91 ? 2.178 -4.968 -16.139 1.00 93.19 91 LEU A O 1
ATOM 755 N N . ASN A 1 92 ? 0.717 -5.203 -14.472 1.00 95.50 92 ASN A N 1
ATOM 756 C CA . ASN A 1 92 ? 1.072 -6.583 -14.158 1.00 95.50 92 ASN A CA 1
ATOM 757 C C . ASN A 1 92 ? 0.791 -7.523 -15.337 1.00 95.50 92 ASN A C 1
ATOM 759 O O . ASN A 1 92 ? 1.648 -8.337 -15.674 1.00 95.50 92 ASN A O 1
ATOM 763 N N . GLU A 1 93 ? -0.339 -7.361 -16.031 1.00 93.75 93 GLU A N 1
ATOM 764 C CA . GLU A 1 93 ? -0.636 -8.085 -17.275 1.00 93.75 93 GLU A CA 1
ATOM 765 C C . GLU A 1 93 ? 0.452 -7.857 -18.333 1.00 93.75 93 GLU A C 1
ATOM 767 O O . GLU A 1 93 ? 0.908 -8.805 -18.981 1.00 93.75 93 GLU A O 1
ATOM 772 N N . HIS A 1 94 ? 0.915 -6.613 -18.470 1.00 90.44 94 HIS A N 1
ATOM 773 C CA . HIS A 1 94 ? 2.002 -6.257 -19.380 1.00 90.44 94 HIS A CA 1
ATOM 774 C C . HIS A 1 94 ? 3.344 -6.889 -18.970 1.00 90.44 94 HIS A C 1
ATOM 776 O O . HIS A 1 94 ? 4.074 -7.423 -19.812 1.00 90.44 94 HIS A O 1
ATOM 782 N N . LEU A 1 95 ? 3.671 -6.869 -17.674 1.00 91.69 95 LEU A N 1
ATOM 783 C CA . LEU A 1 95 ? 4.899 -7.450 -17.117 1.00 91.69 95 LEU A CA 1
ATOM 784 C C . LEU A 1 95 ? 4.955 -8.971 -17.329 1.00 91.69 95 LEU A C 1
ATOM 786 O O . LEU A 1 95 ? 5.993 -9.485 -17.762 1.00 91.69 95 LEU A O 1
ATOM 790 N N . ILE A 1 96 ? 3.831 -9.664 -17.114 1.00 93.00 96 ILE A N 1
ATOM 791 C CA . ILE A 1 96 ? 3.682 -11.111 -17.341 1.00 93.00 96 ILE A CA 1
ATOM 792 C C . ILE A 1 96 ? 3.946 -11.462 -18.809 1.00 93.00 96 ILE A C 1
ATOM 794 O O . ILE A 1 96 ? 4.663 -12.418 -19.092 1.00 93.00 96 ILE A O 1
ATOM 798 N N . GLN A 1 97 ? 3.397 -10.683 -19.746 1.00 88.44 97 GLN A N 1
ATOM 799 C CA . GLN A 1 97 ? 3.575 -10.918 -21.186 1.00 88.44 97 GLN A CA 1
ATOM 800 C C . GLN A 1 97 ? 4.995 -10.616 -21.671 1.00 88.44 97 GLN A C 1
ATOM 802 O O . GLN A 1 97 ? 5.413 -11.130 -22.707 1.00 88.44 97 GLN A O 1
ATOM 807 N N . THR A 1 98 ? 5.725 -9.768 -20.945 1.00 81.19 98 THR A N 1
ATOM 808 C CA . THR A 1 98 ? 7.010 -9.262 -21.413 1.00 81.19 98 THR A CA 1
ATOM 809 C C . THR A 1 98 ? 8.191 -10.084 -20.924 1.00 81.19 98 THR A C 1
ATOM 811 O O . THR A 1 98 ? 9.011 -10.433 -21.765 1.00 81.19 98 THR A O 1
ATOM 814 N N . ASN A 1 99 ? 8.340 -10.300 -19.608 1.00 86.44 99 ASN A N 1
ATOM 815 C CA . ASN A 1 99 ? 9.526 -10.957 -19.022 1.00 86.44 99 ASN A CA 1
ATOM 816 C C . ASN A 1 99 ? 9.418 -11.297 -17.514 1.00 86.44 99 ASN A C 1
ATOM 818 O O . ASN A 1 99 ? 10.408 -11.749 -16.950 1.00 86.44 99 ASN A O 1
ATOM 822 N N . TYR A 1 100 ? 8.277 -11.074 -16.847 1.00 92.19 100 TYR A N 1
ATOM 823 C CA . TYR A 1 100 ? 8.143 -11.277 -15.393 1.00 92.19 100 TYR A CA 1
ATOM 824 C C . TYR A 1 100 ? 6.941 -12.173 -15.045 1.00 92.19 100 TYR A C 1
ATOM 826 O O . TYR A 1 100 ? 5.946 -11.694 -14.490 1.00 92.19 100 TYR A O 1
ATOM 834 N N . PRO A 1 101 ? 6.976 -13.472 -15.394 1.00 93.75 101 PRO A N 1
ATOM 835 C CA . PRO A 1 101 ? 5.893 -14.404 -15.072 1.00 93.75 101 PRO A CA 1
ATOM 836 C C . PRO A 1 101 ? 5.667 -14.584 -13.558 1.00 93.75 101 PRO A C 1
ATOM 838 O O . PRO A 1 101 ? 4.561 -14.940 -13.147 1.00 93.75 101 PRO A O 1
ATOM 841 N N . GLU A 1 102 ? 6.669 -14.292 -12.720 1.00 95.12 102 GLU A N 1
ATOM 842 C CA . GLU A 1 102 ? 6.613 -14.371 -11.251 1.00 95.12 102 GLU A CA 1
ATOM 843 C C . GLU A 1 102 ? 5.519 -13.481 -10.650 1.00 95.12 102 GLU A C 1
ATOM 845 O O . GLU A 1 102 ? 5.023 -13.768 -9.561 1.00 95.12 102 GLU A O 1
ATOM 850 N N . VAL A 1 103 ? 5.102 -12.429 -11.364 1.00 96.81 103 VAL A N 1
ATOM 851 C CA . VAL A 1 103 ? 4.011 -11.527 -10.962 1.00 96.81 103 VAL A CA 1
ATOM 852 C C . VAL A 1 103 ? 2.744 -12.305 -10.587 1.00 96.81 103 VAL A C 1
ATOM 854 O O . VAL A 1 103 ? 2.117 -11.988 -9.576 1.00 96.81 103 VAL A O 1
ATOM 857 N N . VAL A 1 104 ? 2.409 -13.369 -11.329 1.00 97.62 104 VAL A N 1
ATOM 858 C CA . VAL A 1 104 ? 1.243 -14.228 -11.041 1.00 97.62 104 VAL A CA 1
ATOM 859 C C . VAL A 1 104 ? 1.353 -14.865 -9.655 1.00 97.62 104 VAL A C 1
ATOM 861 O O . VAL A 1 104 ? 0.384 -14.913 -8.893 1.00 97.62 104 VAL A O 1
ATOM 864 N N . GLU A 1 105 ? 2.541 -15.360 -9.316 1.00 97.62 105 GLU A N 1
ATOM 865 C CA . GLU A 1 105 ? 2.791 -16.042 -8.051 1.00 97.62 105 GLU A CA 1
ATOM 866 C C . GLU A 1 105 ? 2.827 -15.051 -6.879 1.00 97.62 105 GLU A C 1
ATOM 868 O O . GLU A 1 105 ? 2.226 -15.310 -5.832 1.00 97.62 105 GLU A O 1
ATOM 873 N N . ILE A 1 106 ? 3.449 -13.884 -7.079 1.00 98.31 106 ILE A N 1
ATOM 874 C CA . ILE A 1 106 ? 3.509 -12.800 -6.089 1.00 98.31 106 ILE A CA 1
ATOM 875 C C . ILE A 1 106 ? 2.099 -12.316 -5.740 1.00 98.31 106 ILE A C 1
ATOM 877 O O . ILE A 1 106 ? 1.764 -12.217 -4.553 1.00 98.31 106 ILE A O 1
ATOM 881 N N . GLU A 1 107 ? 1.252 -12.058 -6.742 1.00 98.31 107 GLU A N 1
ATOM 882 C CA . GLU A 1 107 ? -0.148 -11.664 -6.541 1.00 98.31 107 GLU A CA 1
ATOM 883 C C . GLU A 1 107 ? -0.910 -12.716 -5.724 1.00 98.31 107 GLU A C 1
ATOM 885 O O . GLU A 1 107 ? -1.543 -12.401 -4.704 1.00 98.31 107 GLU A O 1
ATOM 890 N N . ALA A 1 108 ? -0.813 -13.986 -6.133 1.00 98.19 108 ALA A N 1
ATOM 891 C CA . ALA A 1 108 ? -1.504 -15.094 -5.483 1.00 98.19 108 ALA A CA 1
ATOM 892 C C . ALA A 1 108 ? -1.050 -15.279 -4.028 1.00 98.19 108 ALA A C 1
ATOM 894 O O . ALA A 1 108 ? -1.883 -15.389 -3.117 1.00 98.19 108 ALA A O 1
ATOM 895 N N . LEU A 1 109 ? 0.262 -15.269 -3.776 1.00 98.06 109 LEU A N 1
ATOM 896 C CA . LEU A 1 109 ? 0.806 -15.428 -2.432 1.00 98.06 109 LEU A CA 1
ATOM 897 C C . LEU A 1 109 ? 0.440 -14.240 -1.539 1.00 98.06 109 LEU A C 1
ATOM 899 O O . LEU A 1 109 ? 0.045 -14.446 -0.385 1.00 98.06 109 LEU A O 1
ATOM 903 N N . THR A 1 110 ? 0.512 -13.015 -2.063 1.00 98.31 110 THR A N 1
ATOM 904 C CA . THR A 1 110 ? 0.124 -11.800 -1.333 1.00 98.31 110 THR A CA 1
ATOM 905 C C . THR A 1 110 ? -1.336 -11.878 -0.913 1.00 98.31 110 THR A C 1
ATOM 907 O O . THR A 1 110 ? -1.650 -11.704 0.270 1.00 98.31 110 THR A O 1
ATOM 910 N N . LYS A 1 111 ? -2.225 -12.271 -1.834 1.00 98.00 111 LYS A N 1
ATOM 911 C CA . LYS A 1 111 ? -3.636 -12.517 -1.524 1.00 98.00 111 LYS A CA 1
ATOM 912 C C . LYS A 1 111 ? -3.801 -13.550 -0.406 1.00 98.00 111 LYS A C 1
ATOM 914 O O . LYS A 1 111 ? -4.509 -13.280 0.564 1.00 98.00 111 LYS A O 1
ATOM 919 N N . VAL A 1 112 ? -3.125 -14.699 -0.492 1.00 97.94 112 VAL A N 1
ATOM 920 C CA . VAL A 1 112 ? -3.199 -15.765 0.527 1.00 97.94 112 VAL A CA 1
ATOM 921 C C . VAL A 1 112 ? -2.727 -15.279 1.900 1.00 97.94 112 VAL A C 1
ATOM 923 O O . VAL A 1 112 ? -3.316 -15.643 2.923 1.00 97.94 112 VAL A O 1
ATOM 926 N N . ARG A 1 113 ? -1.669 -14.460 1.966 1.00 97.31 113 ARG A N 1
ATOM 927 C CA . ARG A 1 113 ? -1.211 -13.883 3.239 1.00 97.31 113 ARG A CA 1
ATOM 928 C C . ARG A 1 113 ? -2.249 -12.917 3.795 1.00 97.31 113 ARG A C 1
ATOM 930 O O . ARG A 1 113 ? -2.593 -13.052 4.968 1.00 97.31 113 ARG A O 1
ATOM 937 N N . LEU A 1 114 ? -2.797 -12.025 2.974 1.00 97.88 114 LEU A N 1
ATOM 938 C CA . LEU A 1 114 ? -3.826 -11.061 3.382 1.00 97.88 114 LEU A CA 1
ATOM 939 C C . LEU A 1 114 ? -5.150 -11.730 3.781 1.00 97.88 114 LEU A C 1
ATOM 941 O O . LEU A 1 114 ? -5.793 -11.291 4.733 1.00 97.88 114 LEU A O 1
ATOM 945 N N . ASP A 1 115 ? -5.513 -12.864 3.177 1.00 97.44 115 ASP A N 1
ATOM 946 C CA . ASP A 1 115 ? -6.676 -13.666 3.588 1.00 97.44 115 ASP A CA 1
ATOM 947 C C . ASP A 1 115 ? -6.565 -14.161 5.041 1.00 97.44 115 ASP A C 1
ATOM 949 O O . ASP A 1 115 ? -7.578 -14.367 5.716 1.00 97.44 115 ASP A O 1
ATOM 953 N N . LYS A 1 116 ? -5.345 -14.298 5.578 1.00 96.50 116 LYS A N 1
ATOM 954 C CA . LYS A 1 116 ? -5.136 -14.570 7.009 1.00 96.50 116 LYS A CA 1
ATOM 955 C C . LYS A 1 116 ? -5.436 -13.339 7.863 1.00 96.50 116 LYS A C 1
ATOM 957 O O . LYS A 1 116 ? -6.023 -13.485 8.932 1.00 96.50 116 LYS A O 1
ATOM 962 N N . PHE A 1 117 ? -5.088 -12.140 7.393 1.00 96.94 117 PHE A N 1
ATOM 963 C CA . PHE A 1 117 ? -5.414 -10.892 8.089 1.00 96.94 117 PHE A CA 1
ATOM 964 C C . PHE A 1 117 ? -6.922 -10.642 8.116 1.00 96.94 117 PHE A C 1
ATOM 966 O O . PHE A 1 117 ? -7.436 -10.232 9.151 1.00 96.94 117 PHE A O 1
ATOM 973 N N . ARG A 1 118 ? -7.661 -10.985 7.052 1.00 97.06 118 ARG A N 1
ATOM 974 C CA . ARG A 1 118 ? -9.134 -10.851 6.986 1.00 97.06 118 ARG A CA 1
ATOM 975 C C . ARG A 1 118 ? -9.893 -11.588 8.098 1.00 97.06 118 ARG A C 1
ATOM 977 O O . ARG A 1 118 ? -11.041 -11.246 8.377 1.00 97.06 118 ARG A O 1
ATOM 984 N N . LYS A 1 119 ? -9.256 -12.563 8.755 1.00 96.56 119 LYS A N 1
ATOM 985 C CA . LYS A 1 119 ? -9.808 -13.324 9.891 1.00 96.56 119 LYS A CA 1
ATOM 986 C C . LYS A 1 119 ? -9.566 -12.663 11.254 1.00 96.56 119 LYS A C 1
ATOM 988 O O . LYS A 1 119 ? -10.095 -13.130 12.257 1.00 96.56 119 LYS A O 1
ATOM 993 N N . LEU A 1 120 ? -8.749 -11.612 11.313 1.00 96.38 120 LEU A N 1
ATOM 994 C CA . LEU A 1 120 ? -8.432 -10.888 12.545 1.00 96.38 120 LEU A CA 1
ATOM 995 C C . LEU A 1 120 ? -9.578 -9.948 12.957 1.00 96.38 120 LEU A C 1
ATOM 997 O O . LEU A 1 120 ? -10.422 -9.610 12.125 1.00 96.38 120 LEU A O 1
ATOM 1001 N N . PRO A 1 121 ? -9.598 -9.448 14.204 1.00 96.94 121 PRO A 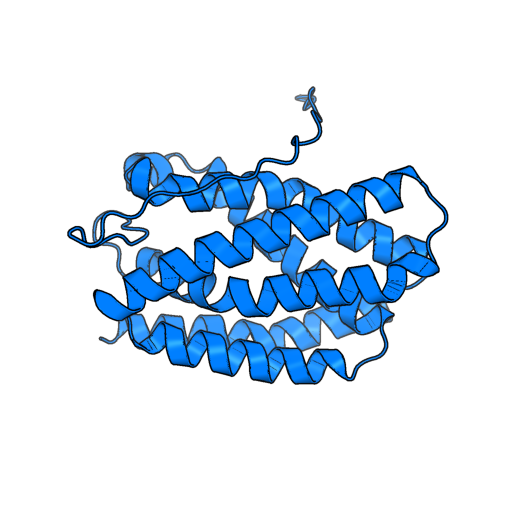N 1
ATOM 1002 C CA . PRO A 1 121 ? -10.489 -8.355 14.590 1.00 96.94 121 PRO A CA 1
ATOM 1003 C C . PRO A 1 121 ? -10.339 -7.140 13.663 1.00 96.94 121 PRO A C 1
ATOM 1005 O O . PRO A 1 121 ? -9.229 -6.818 13.240 1.00 96.94 121 PRO A O 1
ATOM 1008 N N . LYS A 1 122 ? -11.435 -6.427 13.374 1.00 97.69 122 LYS A N 1
ATOM 1009 C CA . LYS A 1 122 ? -11.451 -5.328 12.384 1.00 97.69 122 LYS A CA 1
ATOM 1010 C C . LYS A 1 122 ? -10.430 -4.224 12.677 1.00 97.69 122 LYS A C 1
ATOM 1012 O O . LYS A 1 122 ? -9.735 -3.788 11.767 1.00 97.69 122 LYS A O 1
ATOM 1017 N N . ALA A 1 123 ? -10.253 -3.860 13.947 1.00 97.12 123 ALA A N 1
ATOM 1018 C CA . ALA A 1 123 ? -9.221 -2.906 14.357 1.00 97.12 123 ALA A CA 1
ATOM 1019 C C . ALA A 1 123 ? -7.791 -3.404 14.067 1.00 97.12 123 ALA A C 1
ATOM 1021 O O . ALA A 1 123 ? -6.920 -2.609 13.732 1.00 97.12 123 ALA A O 1
ATOM 1022 N N . GLU A 1 124 ? -7.532 -4.713 14.167 1.00 97.50 124 GLU A N 1
ATOM 1023 C CA . GLU A 1 124 ? -6.224 -5.296 13.841 1.00 97.50 124 GLU A CA 1
ATOM 1024 C C . GLU A 1 124 ? -6.004 -5.394 12.321 1.00 97.50 124 GLU A C 1
ATOM 1026 O O . GLU A 1 124 ? -4.868 -5.253 11.871 1.00 97.50 124 GLU A O 1
ATOM 1031 N N . GLN A 1 125 ? -7.070 -5.580 11.529 1.00 98.00 125 GLN A N 1
ATOM 1032 C CA . GLN A 1 125 ? -7.011 -5.480 10.062 1.00 98.00 125 GLN A CA 1
ATOM 1033 C C . GLN A 1 125 ? -6.619 -4.066 9.634 1.00 98.00 125 GLN A C 1
ATOM 1035 O O . GLN A 1 125 ? -5.643 -3.886 8.911 1.00 98.00 125 GLN A O 1
ATOM 1040 N N . LEU A 1 126 ? -7.337 -3.064 10.147 1.00 98.50 126 LEU A N 1
ATOM 1041 C CA . LEU A 1 126 ? -7.077 -1.663 9.838 1.00 98.50 126 LEU A CA 1
ATOM 1042 C C . LEU A 1 126 ? -5.701 -1.210 10.341 1.00 98.50 126 LEU A C 1
ATOM 1044 O O . LEU A 1 126 ? -5.001 -0.489 9.643 1.00 98.50 126 LEU A O 1
ATOM 1048 N N . ALA A 1 127 ? -5.252 -1.686 11.506 1.00 98.25 127 ALA A N 1
ATOM 1049 C CA . ALA A 1 127 ? -3.895 -1.412 11.976 1.00 98.25 127 ALA A CA 1
ATOM 1050 C C . ALA A 1 127 ? -2.814 -1.977 11.038 1.00 98.25 127 ALA A C 1
ATOM 1052 O O . ALA A 1 127 ? -1.760 -1.360 10.897 1.00 98.25 127 ALA A O 1
ATOM 1053 N N . ALA A 1 128 ? -3.057 -3.120 10.384 1.00 97.88 128 ALA A N 1
ATOM 1054 C CA . ALA A 1 128 ? -2.150 -3.637 9.360 1.00 97.88 128 ALA A CA 1
ATOM 1055 C C . ALA A 1 128 ? -2.129 -2.734 8.116 1.00 97.88 128 ALA A C 1
ATOM 1057 O O . ALA A 1 128 ? -1.042 -2.435 7.629 1.00 97.88 128 ALA A O 1
ATOM 1058 N N . THR A 1 129 ? -3.292 -2.247 7.662 1.00 98.25 129 THR A N 1
ATOM 1059 C CA . THR A 1 129 ? -3.379 -1.221 6.606 1.00 98.25 129 THR A CA 1
ATOM 1060 C C . THR A 1 129 ? -2.580 0.018 6.985 1.00 98.25 129 THR A C 1
ATOM 1062 O O . THR A 1 129 ? -1.686 0.382 6.241 1.00 98.25 129 THR A O 1
ATOM 1065 N N . VAL A 1 130 ? -2.758 0.576 8.189 1.00 97.88 130 VAL A N 1
ATOM 1066 C CA . VAL A 1 130 ? -1.968 1.732 8.658 1.00 97.88 130 VAL A CA 1
ATOM 1067 C C . VAL A 1 130 ? -0.462 1.502 8.511 1.00 97.88 130 VAL A C 1
ATOM 1069 O O . VAL A 1 130 ? 0.243 2.391 8.045 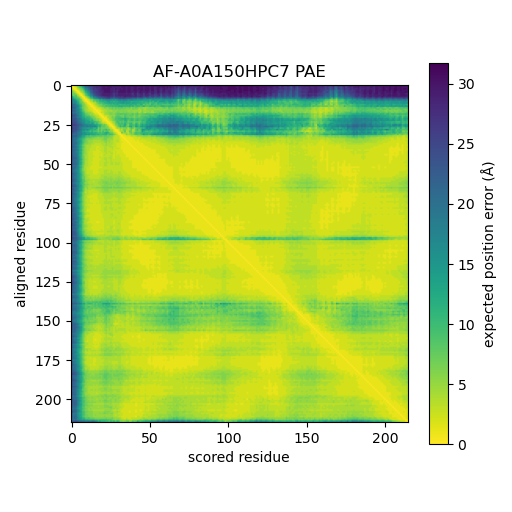1.00 97.88 130 VAL A O 1
ATOM 1072 N N . VAL A 1 131 ? 0.048 0.328 8.896 1.00 96.75 131 VAL A N 1
ATOM 1073 C CA . VAL A 1 131 ? 1.481 0.017 8.761 1.00 96.75 131 VAL A CA 1
ATOM 1074 C C . VAL A 1 131 ? 1.915 -0.019 7.293 1.00 96.75 131 VAL A C 1
ATOM 1076 O O . VAL A 1 131 ? 2.972 0.521 6.971 1.00 96.75 131 VAL A O 1
ATOM 1079 N N . MET A 1 132 ? 1.124 -0.646 6.420 1.00 96.12 132 MET A N 1
ATOM 1080 C CA . MET A 1 132 ? 1.449 -0.776 4.996 1.00 96.12 132 MET A CA 1
ATOM 1081 C C . MET A 1 132 ? 1.380 0.574 4.267 1.00 96.12 132 MET A C 1
ATOM 1083 O O . MET A 1 132 ? 2.325 0.912 3.566 1.00 96.12 132 MET A O 1
ATOM 1087 N N . GLU A 1 133 ? 0.369 1.389 4.557 1.00 95.69 133 GLU A N 1
ATOM 1088 C CA . GLU A 1 133 ? 0.199 2.766 4.061 1.00 95.69 133 GLU A CA 1
ATOM 1089 C C . GLU A 1 133 ? 1.349 3.701 4.469 1.00 95.69 133 GLU A C 1
ATOM 1091 O O . GLU A 1 133 ? 1.844 4.539 3.717 1.00 95.69 133 GLU A O 1
ATOM 1096 N N . HIS A 1 134 ? 1.840 3.567 5.706 1.00 94.25 134 HIS A N 1
ATOM 1097 C CA . HIS A 1 134 ? 2.999 4.350 6.145 1.00 94.25 134 HIS A CA 1
ATOM 1098 C C . HIS A 1 134 ? 4.282 3.923 5.423 1.00 94.25 134 HIS A C 1
ATOM 1100 O O . HIS A 1 134 ? 5.173 4.752 5.200 1.00 94.25 134 HIS A O 1
ATOM 1106 N N . PHE A 1 135 ? 4.392 2.643 5.062 1.00 90.81 135 PHE A N 1
ATOM 1107 C CA . PHE A 1 135 ? 5.503 2.141 4.266 1.00 90.81 135 PHE A CA 1
ATOM 1108 C C . PHE A 1 135 ? 5.429 2.658 2.820 1.00 90.81 135 PHE A C 1
ATOM 1110 O O . PHE A 1 135 ? 6.418 3.228 2.349 1.00 90.81 135 PHE A O 1
ATOM 1117 N N . THR A 1 136 ? 4.275 2.559 2.152 1.00 85.81 136 THR A N 1
ATOM 1118 C CA . THR A 1 136 ? 4.074 3.082 0.786 1.00 85.81 136 THR A CA 1
ATOM 1119 C C . THR A 1 136 ? 4.290 4.586 0.713 1.00 85.81 136 THR A C 1
ATOM 1121 O O . THR A 1 136 ? 5.020 5.053 -0.163 1.00 85.81 136 THR A O 1
ATOM 1124 N N . ALA A 1 137 ? 3.809 5.353 1.692 1.00 86.00 137 ALA A N 1
ATOM 1125 C CA . ALA A 1 137 ? 4.074 6.789 1.765 1.00 86.00 137 ALA A CA 1
ATOM 1126 C C . ALA A 1 137 ? 5.560 7.137 2.008 1.00 86.00 137 ALA A C 1
ATOM 1128 O O . ALA A 1 137 ? 6.030 8.210 1.616 1.00 86.00 137 ALA A O 1
ATOM 1129 N N . THR A 1 138 ? 6.324 6.253 2.656 1.00 84.44 138 THR A N 1
ATOM 1130 C CA . THR A 1 138 ? 7.776 6.438 2.825 1.00 84.44 138 THR A CA 1
ATOM 1131 C C . THR A 1 138 ? 8.514 6.169 1.514 1.00 84.44 138 THR A C 1
ATOM 1133 O O . THR A 1 138 ? 9.353 6.978 1.113 1.00 84.44 138 THR A O 1
ATOM 1136 N N . LEU A 1 139 ? 8.163 5.086 0.811 1.00 80.19 139 LEU A N 1
ATOM 1137 C CA . LEU A 1 139 ? 8.702 4.764 -0.514 1.00 80.19 139 LEU A CA 1
ATOM 1138 C C . LEU A 1 139 ? 8.395 5.873 -1.535 1.00 80.19 139 LEU A C 1
ATOM 1140 O O . LEU A 1 139 ? 9.280 6.346 -2.243 1.00 80.19 139 LEU A O 1
ATOM 1144 N N . THR A 1 140 ? 7.153 6.343 -1.538 1.00 77.38 140 THR A N 1
ATOM 1145 C CA . THR A 1 140 ? 6.660 7.510 -2.276 1.00 77.38 140 THR A CA 1
ATOM 1146 C C . THR A 1 140 ? 7.570 8.722 -2.147 1.00 77.38 140 THR A C 1
ATOM 1148 O O . THR A 1 140 ? 7.889 9.391 -3.130 1.00 77.38 140 THR A O 1
ATOM 1151 N N . ARG A 1 141 ? 8.015 9.023 -0.922 1.00 77.56 141 ARG A N 1
ATOM 1152 C CA . ARG A 1 141 ? 8.858 10.192 -0.686 1.00 77.56 141 ARG A CA 1
ATOM 1153 C C . ARG A 1 141 ? 10.196 10.058 -1.401 1.00 77.56 141 ARG A C 1
ATOM 1155 O O . ARG A 1 141 ? 10.677 11.053 -1.937 1.00 77.56 141 ARG A O 1
ATOM 1162 N N . LEU A 1 142 ? 10.771 8.856 -1.433 1.00 73.62 142 LEU A N 1
ATOM 1163 C CA . LEU A 1 142 ? 11.996 8.586 -2.188 1.00 73.62 142 LEU A CA 1
ATOM 1164 C C . LEU A 1 142 ? 11.755 8.799 -3.688 1.00 73.62 142 LEU A C 1
ATOM 1166 O O . LEU A 1 142 ? 12.478 9.569 -4.312 1.00 73.62 142 LEU A O 1
ATOM 1170 N N . LEU A 1 143 ? 10.679 8.221 -4.229 1.00 75.12 143 LEU A N 1
ATOM 1171 C CA . LEU A 1 143 ? 10.305 8.347 -5.642 1.00 75.12 143 LEU A CA 1
ATOM 1172 C C . LEU A 1 143 ? 10.129 9.795 -6.113 1.00 75.12 143 LEU A C 1
ATOM 1174 O O . LEU A 1 143 ? 10.627 10.170 -7.172 1.00 75.12 143 LEU A O 1
ATOM 1178 N N . LEU A 1 144 ? 9.427 10.616 -5.332 1.00 78.06 144 LEU A N 1
ATOM 1179 C CA . LEU A 1 144 ? 9.082 11.981 -5.737 1.00 78.06 144 LEU A CA 1
ATOM 1180 C C . LEU A 1 144 ? 10.238 12.976 -5.579 1.00 78.06 144 LEU A C 1
ATOM 1182 O O . LEU A 1 144 ? 10.256 14.006 -6.263 1.00 78.06 144 LEU A O 1
ATOM 1186 N N . THR A 1 145 ? 11.174 12.706 -4.663 1.00 81.62 145 THR A N 1
ATOM 1187 C CA . THR A 1 145 ? 12.194 13.688 -4.261 1.00 81.62 145 THR A CA 1
ATOM 1188 C C . THR A 1 145 ? 13.606 13.368 -4.730 1.00 81.62 145 THR A C 1
ATOM 1190 O O . THR A 1 145 ? 14.419 14.290 -4.763 1.00 81.62 145 THR A O 1
ATOM 1193 N N . ASP A 1 146 ? 13.905 12.129 -5.129 1.00 83.69 146 ASP A N 1
ATOM 1194 C CA . ASP A 1 146 ? 15.244 11.748 -5.580 1.00 83.69 146 ASP A CA 1
ATOM 1195 C C . ASP A 1 146 ? 15.501 12.183 -7.044 1.00 83.69 146 ASP A C 1
ATOM 1197 O O . ASP A 1 146 ? 14.854 11.679 -7.972 1.00 83.69 146 ASP A O 1
ATOM 1201 N N . PRO A 1 147 ? 16.456 13.103 -7.302 1.00 85.00 147 PRO A N 1
ATOM 1202 C CA . PRO A 1 147 ? 16.803 13.521 -8.658 1.00 85.00 147 PRO A CA 1
ATOM 1203 C C . PRO A 1 147 ? 17.347 12.381 -9.527 1.00 85.00 147 PRO A C 1
ATOM 1205 O O . PRO A 1 147 ? 17.177 12.425 -10.747 1.00 85.00 147 PRO A O 1
ATOM 1208 N N . LEU A 1 148 ? 17.980 11.367 -8.926 1.00 83.12 148 LEU A N 1
ATOM 1209 C CA . LEU A 1 148 ? 18.529 10.226 -9.658 1.00 83.12 148 LEU A CA 1
ATOM 1210 C C . LEU A 1 148 ? 17.410 9.401 -10.289 1.00 83.12 148 LEU A C 1
ATOM 1212 O O . LEU A 1 148 ? 17.522 9.046 -11.456 1.00 83.12 148 LEU A O 1
ATOM 1216 N N . ILE A 1 149 ? 16.291 9.190 -9.588 1.00 82.25 149 ILE A N 1
ATOM 1217 C CA . ILE A 1 149 ? 15.116 8.511 -10.156 1.00 82.25 149 ILE A CA 1
ATOM 1218 C C . ILE A 1 149 ? 14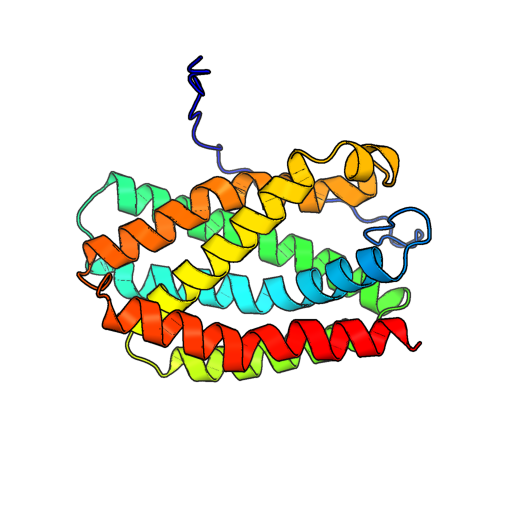.654 9.213 -11.430 1.00 82.25 149 ILE A C 1
ATOM 1220 O O . ILE A 1 149 ? 14.466 8.556 -12.453 1.00 82.25 149 ILE A O 1
ATOM 1224 N N . LYS A 1 150 ? 14.544 10.546 -11.415 1.00 84.25 150 LYS A N 1
ATOM 1225 C CA . LYS A 1 150 ? 14.106 11.313 -12.591 1.00 84.25 150 LYS A CA 1
ATOM 1226 C C . LYS A 1 150 ? 15.092 11.257 -13.755 1.00 84.25 150 LYS A C 1
ATOM 1228 O O . LYS A 1 150 ? 14.655 11.236 -14.901 1.00 84.25 150 LYS A O 1
ATOM 1233 N N . GLN A 1 151 ? 16.392 11.239 -13.463 1.00 85.62 151 GLN A N 1
ATOM 1234 C CA . GLN A 1 151 ? 17.448 11.146 -14.475 1.00 85.62 151 GLN A CA 1
ATOM 1235 C C . GLN A 1 151 ? 17.529 9.752 -15.105 1.00 85.62 151 GLN A C 1
ATOM 1237 O O . GLN A 1 151 ? 17.768 9.650 -16.301 1.00 85.62 151 GLN A O 1
ATOM 1242 N N . LYS A 1 152 ? 17.313 8.700 -14.308 1.00 85.88 152 LYS A N 1
ATOM 1243 C CA . LYS A 1 152 ? 17.546 7.295 -14.675 1.00 85.88 152 LYS A CA 1
ATOM 1244 C C . LYS A 1 152 ? 16.314 6.566 -15.227 1.00 85.88 152 LYS A C 1
ATOM 1246 O O . LYS A 1 152 ? 16.357 5.359 -15.448 1.00 85.88 152 LYS A O 1
ATOM 1251 N N . THR A 1 153 ? 15.196 7.262 -15.418 1.00 84.88 153 THR A N 1
ATOM 1252 C CA . THR A 1 153 ? 13.934 6.674 -15.900 1.00 84.88 153 THR A CA 1
ATOM 1253 C C . THR A 1 153 ? 13.246 7.621 -16.888 1.00 84.88 153 THR A C 1
ATOM 1255 O O . THR A 1 153 ? 13.488 8.832 -16.879 1.00 84.88 153 THR A O 1
ATOM 1258 N N . THR A 1 154 ? 12.364 7.105 -17.747 1.00 84.50 154 THR A N 1
ATOM 1259 C CA . THR A 1 154 ? 11.539 7.951 -18.625 1.00 84.50 154 THR A CA 1
ATOM 1260 C C . THR A 1 154 ? 10.321 8.476 -17.865 1.00 84.50 154 THR A C 1
ATOM 1262 O O . THR A 1 154 ? 9.872 7.879 -16.890 1.00 84.50 154 THR A O 1
ATOM 1265 N N . GLN A 1 155 ? 9.741 9.598 -18.304 1.00 83.94 155 GLN A N 1
ATOM 1266 C CA . GLN A 1 155 ? 8.493 10.078 -17.696 1.00 83.94 155 GLN A CA 1
ATOM 1267 C C . GLN A 1 155 ? 7.366 9.044 -17.858 1.00 83.94 155 GLN A C 1
ATOM 1269 O O . GLN A 1 155 ? 6.608 8.809 -16.926 1.00 83.94 155 GLN A O 1
ATOM 1274 N N . GLU A 1 156 ? 7.312 8.371 -19.013 1.00 83.12 156 GLU A N 1
ATOM 1275 C CA . GLU A 1 156 ? 6.364 7.286 -19.290 1.00 83.12 156 GLU A CA 1
ATOM 1276 C C . GLU A 1 156 ? 6.441 6.185 -18.219 1.00 83.12 156 GLU A C 1
ATOM 1278 O O . GLU A 1 156 ? 5.411 5.827 -17.649 1.00 83.12 156 GLU A O 1
ATOM 1283 N N . SER A 1 157 ? 7.650 5.714 -17.873 1.00 80.38 157 SER A N 1
ATOM 1284 C CA . SER A 1 157 ? 7.833 4.649 -16.878 1.00 80.38 157 SER A CA 1
ATOM 1285 C C . SER A 1 157 ? 7.544 5.092 -15.443 1.00 80.38 157 SER A C 1
ATOM 1287 O O . SER A 1 157 ? 7.227 4.252 -14.601 1.00 80.38 157 SER A O 1
ATOM 1289 N N . ARG A 1 158 ? 7.596 6.399 -15.157 1.00 86.88 158 ARG A N 1
ATOM 1290 C CA . ARG A 1 158 ? 7.288 6.961 -13.835 1.00 86.88 158 ARG A CA 1
ATOM 1291 C C . ARG A 1 158 ? 5.841 7.389 -13.638 1.00 86.88 158 ARG A C 1
ATOM 1293 O O . ARG A 1 158 ? 5.438 7.501 -12.490 1.00 86.88 158 ARG A O 1
ATOM 1300 N N . ASN A 1 159 ? 5.057 7.614 -14.693 1.00 88.19 159 ASN A N 1
ATOM 1301 C CA . ASN A 1 159 ? 3.725 8.227 -14.577 1.00 88.19 159 ASN A CA 1
ATOM 1302 C C . ASN A 1 159 ? 2.801 7.519 -13.571 1.00 88.19 159 ASN A C 1
ATOM 1304 O O . ASN A 1 159 ? 2.223 8.188 -12.718 1.00 88.19 159 ASN A O 1
ATOM 1308 N N . LEU A 1 160 ? 2.689 6.185 -13.645 1.00 90.88 160 LEU A N 1
ATOM 1309 C CA . LEU A 1 160 ? 1.900 5.399 -12.685 1.00 90.88 160 LEU A CA 1
ATOM 1310 C C . LEU A 1 160 ? 2.439 5.570 -11.262 1.00 90.88 160 LEU A C 1
ATOM 1312 O O . LEU A 1 160 ? 1.683 5.868 -10.346 1.00 90.88 160 LEU A O 1
ATOM 1316 N N . TRP A 1 161 ? 3.753 5.431 -11.094 1.00 90.12 161 TRP A N 1
ATOM 1317 C CA . TRP A 1 161 ? 4.413 5.480 -9.794 1.00 90.12 161 TRP A CA 1
ATOM 1318 C C . TRP A 1 161 ? 4.347 6.857 -9.144 1.00 90.12 161 TRP A C 1
ATOM 1320 O O . TRP A 1 161 ? 4.079 6.937 -7.957 1.00 90.12 161 TRP A O 1
ATOM 1330 N N . GLU A 1 162 ? 4.559 7.938 -9.893 1.00 88.94 162 GLU A N 1
ATOM 1331 C CA . GLU A 1 162 ? 4.445 9.310 -9.389 1.00 88.94 162 GLU A CA 1
ATOM 1332 C C . GLU A 1 162 ? 2.994 9.650 -9.033 1.00 88.94 162 GLU A C 1
ATOM 1334 O O . GLU A 1 162 ? 2.759 10.276 -8.000 1.00 88.94 162 GLU A O 1
ATOM 1339 N N . TRP A 1 163 ? 2.023 9.224 -9.850 1.00 91.56 163 TRP A N 1
ATOM 1340 C CA . TRP A 1 163 ? 0.603 9.416 -9.554 1.00 91.56 163 TRP A CA 1
ATOM 1341 C C . TRP A 1 163 ? 0.177 8.666 -8.289 1.00 91.56 163 TRP A C 1
ATOM 1343 O O . TRP A 1 163 ? -0.331 9.307 -7.370 1.00 91.56 163 TRP A O 1
ATOM 1353 N N . HIS A 1 164 ? 0.448 7.359 -8.232 1.00 92.75 164 HIS A N 1
ATOM 1354 C CA . HIS A 1 164 ? 0.183 6.519 -7.067 1.00 92.75 164 HIS A CA 1
ATOM 1355 C C . HIS A 1 164 ? 0.849 7.139 -5.833 1.00 92.75 164 HIS A C 1
ATOM 1357 O O . HIS A 1 164 ? 0.193 7.433 -4.839 1.00 92.75 164 HIS A O 1
ATOM 1363 N N . ALA A 1 165 ? 2.151 7.425 -5.919 1.00 89.69 165 ALA A N 1
ATOM 1364 C CA . ALA A 1 165 ? 2.926 7.945 -4.804 1.00 89.69 165 ALA A CA 1
ATOM 1365 C C . ALA A 1 165 ? 2.349 9.253 -4.244 1.00 89.69 165 ALA A C 1
ATOM 1367 O O . ALA A 1 165 ? 2.253 9.429 -3.032 1.00 89.69 165 ALA A O 1
ATOM 1368 N N . LEU A 1 166 ? 1.931 10.184 -5.104 1.00 89.31 166 LEU A N 1
ATOM 1369 C CA . LEU A 1 166 ? 1.317 11.427 -4.638 1.00 89.31 166 LEU A CA 1
ATOM 1370 C C . LEU A 1 166 ? 0.084 11.166 -3.762 1.00 89.31 166 LEU A C 1
ATOM 1372 O O . LEU A 1 166 ? -0.041 11.802 -2.718 1.00 89.31 166 LEU A O 1
ATOM 1376 N N . GLU A 1 167 ? -0.783 10.233 -4.153 1.00 92.31 167 GLU A N 1
ATOM 1377 C CA . GLU A 1 167 ? -2.039 9.935 -3.448 1.00 92.31 167 GLU A CA 1
ATOM 1378 C C . GLU A 1 167 ? -1.800 9.168 -2.128 1.00 92.31 167 GLU A C 1
ATOM 1380 O O . GLU A 1 167 ? -2.408 9.493 -1.104 1.00 92.31 167 GLU A O 1
ATOM 1385 N N . GLU A 1 168 ? -0.784 8.299 -2.074 1.00 91.50 168 GLU A N 1
ATOM 1386 C CA . GLU A 1 168 ? -0.371 7.588 -0.846 1.00 91.50 168 GLU A CA 1
ATOM 1387 C C . GLU A 1 168 ? 0.064 8.520 0.301 1.00 91.50 168 GLU A C 1
ATOM 1389 O O . GLU A 1 168 ? 0.004 8.162 1.485 1.00 91.50 168 GLU A O 1
ATOM 1394 N N . LEU A 1 169 ? 0.499 9.753 -0.004 1.00 87.75 169 LEU A N 1
ATOM 1395 C CA . LEU A 1 169 ? 0.819 10.745 1.031 1.00 87.75 169 LEU A CA 1
ATOM 1396 C C . LEU A 1 169 ? -0.396 11.107 1.894 1.00 87.75 169 LEU A C 1
ATOM 1398 O O . LEU A 1 169 ? -0.205 11.460 3.063 1.00 87.75 169 LEU A O 1
ATOM 1402 N N . GLU A 1 170 ? -1.607 11.022 1.339 1.00 91.12 170 GLU A N 1
ATOM 1403 C CA . GLU A 1 170 ? -2.868 11.292 2.036 1.00 91.12 170 GLU A CA 1
ATOM 1404 C C . GLU A 1 170 ? -3.442 10.024 2.674 1.00 91.12 170 GLU A C 1
ATOM 1406 O O . GLU A 1 170 ? -3.938 10.059 3.807 1.00 91.12 170 GLU A O 1
ATOM 1411 N N . HIS A 1 171 ? -3.315 8.890 1.988 1.00 95.12 171 HIS A N 1
ATOM 1412 C CA . HIS A 1 171 ? -3.865 7.606 2.412 1.00 95.12 171 HIS A CA 1
ATOM 1413 C C . HIS A 1 171 ? -3.400 7.176 3.812 1.00 95.12 171 HIS A C 1
ATOM 1415 O O . HIS A 1 171 ? -4.224 6.822 4.667 1.00 95.12 171 HIS A O 1
ATOM 1421 N N . LYS A 1 172 ? -2.105 7.356 4.123 1.00 92.75 172 LYS A N 1
ATOM 1422 C CA . LYS A 1 172 ? -1.552 7.083 5.464 1.00 92.75 172 LYS A CA 1
ATOM 1423 C C . LYS A 1 172 ? -2.310 7.784 6.592 1.00 92.75 172 LYS A C 1
ATOM 1425 O O . LYS A 1 172 ? -2.476 7.202 7.667 1.00 92.75 172 LYS A O 1
ATOM 1430 N N . SER A 1 173 ? -2.746 9.029 6.369 1.00 94.56 173 SER A N 1
ATOM 1431 C CA . SER A 1 173 ? -3.488 9.798 7.371 1.00 94.56 173 SER A CA 1
ATOM 1432 C C . SER A 1 173 ? -4.916 9.292 7.488 1.00 94.56 173 SER A C 1
ATOM 1434 O O . SER A 1 173 ? -5.367 9.067 8.606 1.00 94.56 173 SER A O 1
ATOM 1436 N N . VAL A 1 174 ? -5.583 9.002 6.367 1.00 97.25 174 VAL A N 1
ATOM 1437 C CA . VAL A 1 174 ? -6.960 8.484 6.368 1.00 97.25 174 VAL A CA 1
ATOM 1438 C C . VAL A 1 174 ? -7.052 7.161 7.129 1.00 97.25 174 VAL A C 1
ATOM 1440 O O . VAL A 1 174 ? -7.887 7.018 8.026 1.00 97.25 174 VAL A O 1
ATOM 1443 N N . ALA A 1 175 ? -6.161 6.207 6.842 1.00 97.81 175 ALA A N 1
ATOM 1444 C CA . ALA A 1 175 ? -6.140 4.922 7.537 1.00 97.81 175 ALA A CA 1
ATOM 1445 C C . ALA A 1 175 ? -5.861 5.087 9.043 1.00 97.81 175 ALA A C 1
ATOM 1447 O O . ALA A 1 175 ? -6.480 4.419 9.880 1.00 97.81 175 ALA A O 1
ATOM 1448 N N . PHE A 1 176 ? -4.935 5.983 9.405 1.00 97.88 176 PHE A N 1
ATOM 1449 C CA . PHE A 1 176 ? -4.586 6.250 10.800 1.00 97.88 176 PHE A CA 1
ATOM 1450 C C . PHE A 1 176 ? -5.731 6.915 11.569 1.00 97.88 176 PHE A C 1
ATOM 1452 O O . PHE A 1 176 ? -6.042 6.494 12.689 1.00 97.88 176 PHE A O 1
ATOM 1459 N N . ASP A 1 177 ? -6.379 7.910 10.972 1.00 98.25 177 ASP A N 1
ATOM 1460 C CA . ASP A 1 177 ? -7.488 8.635 11.582 1.00 98.25 177 ASP A CA 1
ATOM 1461 C C . ASP A 1 177 ? -8.725 7.742 11.718 1.00 98.25 177 ASP A C 1
ATOM 1463 O O . ASP A 1 177 ? -9.350 7.740 12.779 1.00 98.25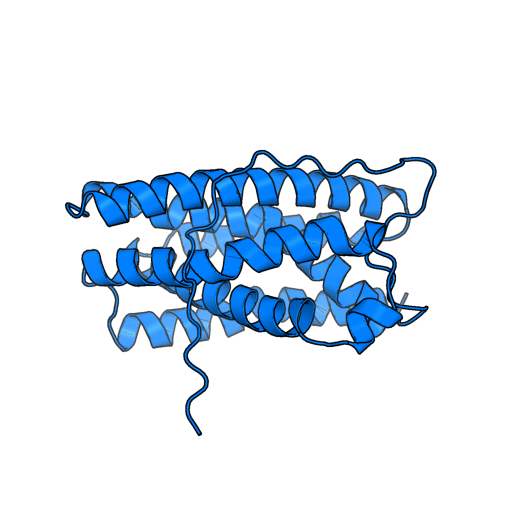 177 ASP A O 1
ATOM 1467 N N . ALA A 1 178 ? -9.002 6.873 10.738 1.00 98.38 178 ALA A N 1
ATOM 1468 C CA . ALA A 1 178 ? -10.029 5.836 10.858 1.00 98.38 178 ALA A CA 1
ATOM 1469 C C . ALA A 1 178 ? -9.744 4.880 12.031 1.00 98.38 178 ALA A C 1
ATOM 1471 O O . ALA A 1 178 ? -10.636 4.592 12.832 1.00 98.38 178 ALA A O 1
ATOM 1472 N N . LEU A 1 179 ? -8.492 4.429 12.193 1.00 98.50 179 LEU A N 1
ATOM 1473 C CA . LEU A 1 179 ? -8.104 3.561 13.311 1.00 98.50 179 LEU A CA 1
ATOM 1474 C C . LEU A 1 179 ? -8.250 4.272 14.660 1.00 98.50 179 LEU A C 1
ATOM 1476 O O . LEU A 1 179 ? -8.660 3.659 15.650 1.00 98.50 179 LEU A O 1
ATOM 1480 N N . LYS A 1 180 ? -7.890 5.555 14.716 1.00 98.12 180 LYS A N 1
ATOM 1481 C CA . LYS A 1 180 ? -8.023 6.383 15.915 1.00 98.12 180 LYS A CA 1
ATOM 1482 C C . LYS A 1 180 ? -9.493 6.606 16.274 1.00 98.12 180 LYS A C 1
ATOM 1484 O O . LYS A 1 180 ? -9.826 6.472 17.449 1.00 98.12 180 LYS A O 1
ATOM 1489 N N . ALA A 1 181 ? -10.348 6.888 15.291 1.00 97.94 181 ALA A N 1
ATOM 1490 C CA . ALA A 1 181 ? -11.772 7.160 15.482 1.00 97.94 181 ALA A CA 1
ATOM 1491 C C . ALA A 1 181 ? -12.509 5.989 16.150 1.00 97.94 181 ALA A C 1
ATOM 1493 O O . ALA A 1 181 ? -13.331 6.208 17.033 1.00 97.94 181 ALA A O 1
ATOM 1494 N N . ILE A 1 182 ? -12.145 4.747 15.818 1.00 97.56 182 ILE A N 1
ATOM 1495 C CA . ILE A 1 182 ? -12.726 3.547 16.443 1.00 97.56 182 ILE A CA 1
ATOM 1496 C C . ILE A 1 182 ? -12.023 3.105 17.740 1.00 97.56 182 ILE A C 1
ATOM 1498 O O . ILE A 1 182 ? -12.216 1.982 18.205 1.00 97.56 182 ILE A O 1
ATOM 1502 N N . GLY A 1 183 ? -11.125 3.927 18.297 1.00 97.00 183 GLY A N 1
ATOM 1503 C CA . GLY A 1 183 ? -10.343 3.583 19.494 1.00 97.00 183 GLY A CA 1
ATOM 1504 C C . GLY A 1 183 ? -9.294 2.480 19.276 1.00 97.00 183 GLY A C 1
ATOM 1505 O O . GLY A 1 183 ? -8.735 1.940 20.231 1.00 97.00 183 GLY A O 1
ATOM 1506 N N . GLY A 1 184 ? -8.991 2.134 18.023 1.00 96.19 184 GLY A N 1
ATOM 1507 C CA . GLY A 1 184 ? -8.090 1.042 17.655 1.00 96.19 184 GLY A CA 1
ATOM 1508 C C . GLY A 1 184 ? -6.600 1.386 17.733 1.00 96.19 184 GLY A C 1
ATOM 1509 O O . GLY A 1 184 ? -5.769 0.475 17.689 1.00 96.19 184 GLY A O 1
ATOM 1510 N N . ASN A 1 185 ? -6.232 2.664 17.880 1.00 95.25 185 ASN A N 1
ATOM 1511 C CA . ASN A 1 185 ? -4.840 3.141 17.906 1.00 95.25 185 ASN A CA 1
ATOM 1512 C C . ASN A 1 185 ? -4.143 2.896 19.263 1.00 95.25 185 ASN A C 1
ATOM 1514 O O . ASN A 1 185 ? -3.633 3.806 19.917 1.00 95.25 185 ASN A O 1
ATOM 1518 N N . THR A 1 186 ? -4.123 1.642 19.705 1.00 96.25 186 THR A N 1
ATOM 1519 C CA . THR A 1 186 ? -3.434 1.225 20.930 1.00 96.25 186 THR A CA 1
ATOM 1520 C C . THR A 1 186 ? -1.985 0.828 20.640 1.00 96.25 186 THR A C 1
ATOM 1522 O O . THR A 1 186 ? -1.644 0.373 19.545 1.00 96.25 186 THR A O 1
ATOM 1525 N N . VAL A 1 187 ? -1.105 0.924 21.646 1.00 94.81 187 VAL A N 1
ATOM 1526 C CA . VAL A 1 187 ? 0.280 0.413 21.548 1.00 94.81 187 VAL A CA 1
ATOM 1527 C C . VAL A 1 187 ? 0.294 -1.067 21.155 1.00 94.81 187 VAL A C 1
ATOM 1529 O O . VAL A 1 187 ? 1.111 -1.472 20.329 1.00 94.81 187 VAL A O 1
ATOM 1532 N N . ARG A 1 188 ? -0.641 -1.856 21.701 1.00 94.81 188 ARG A N 1
ATOM 1533 C CA . ARG A 1 188 ? -0.827 -3.272 21.366 1.00 94.81 188 ARG A CA 1
ATOM 1534 C C . ARG A 1 188 ? -1.093 -3.458 19.873 1.00 94.81 188 ARG A C 1
ATOM 1536 O O . ARG A 1 188 ? -0.348 -4.189 19.227 1.00 94.81 188 ARG A O 1
ATOM 1543 N N . ASN A 1 189 ? -2.110 -2.791 19.325 1.00 94.56 189 ASN A N 1
ATOM 1544 C CA . ASN A 1 189 ? -2.493 -2.970 17.923 1.00 94.56 189 ASN A CA 1
ATOM 1545 C C . ASN A 1 189 ? -1.376 -2.532 16.972 1.00 94.56 189 ASN A C 1
ATOM 1547 O O . ASN A 1 189 ? -1.068 -3.270 16.042 1.00 94.56 189 ASN A O 1
ATOM 1551 N N . ARG A 1 190 ? -0.694 -1.413 17.255 1.00 93.81 190 ARG A N 1
ATOM 1552 C CA . ARG A 1 190 ? 0.460 -0.962 16.455 1.00 93.81 190 ARG A CA 1
ATOM 1553 C C . ARG A 1 190 ? 1.603 -1.978 16.448 1.00 93.81 190 ARG A C 1
ATOM 1555 O O . ARG A 1 190 ? 2.105 -2.327 15.385 1.00 93.81 190 ARG A O 1
ATOM 1562 N N . ARG A 1 191 ? 1.997 -2.486 17.623 1.00 96.38 191 ARG A N 1
ATOM 1563 C CA . ARG A 1 191 ? 3.082 -3.479 17.741 1.00 96.38 191 ARG A CA 1
ATOM 1564 C C . ARG A 1 191 ? 2.732 -4.787 17.039 1.00 96.38 191 ARG A C 1
ATOM 1566 O O . ARG A 1 191 ? 3.548 -5.315 16.290 1.00 96.38 191 ARG A O 1
ATOM 1573 N N . ILE A 1 192 ? 1.524 -5.298 17.267 1.00 96.38 192 ILE A N 1
ATOM 1574 C CA . ILE A 1 192 ? 1.063 -6.545 16.651 1.00 96.38 192 ILE A CA 1
ATOM 1575 C C . ILE A 1 192 ? 0.976 -6.397 15.129 1.00 96.38 192 ILE A C 1
ATOM 1577 O O . ILE A 1 192 ? 1.431 -7.292 14.417 1.00 96.38 192 ILE A O 1
ATOM 1581 N N . ALA A 1 193 ? 0.426 -5.286 14.632 1.00 96.81 193 ALA A N 1
ATOM 1582 C CA . ALA A 1 193 ? 0.346 -5.012 13.203 1.00 96.81 193 ALA A CA 1
ATOM 1583 C C . ALA A 1 193 ? 1.739 -4.983 12.567 1.00 96.81 193 ALA A C 1
ATOM 1585 O O . ALA A 1 193 ? 1.971 -5.718 11.610 1.00 96.81 193 ALA A O 1
ATOM 1586 N N . LEU A 1 194 ? 2.684 -4.239 13.154 1.00 96.88 194 LEU A N 1
ATOM 1587 C CA . LEU A 1 194 ? 4.060 -4.164 12.661 1.00 96.88 194 LEU A CA 1
ATOM 1588 C C . LEU A 1 194 ? 4.721 -5.547 12.600 1.00 96.88 194 LEU A C 1
ATOM 1590 O O . LEU A 1 194 ? 5.252 -5.926 11.560 1.00 96.88 194 LEU A O 1
ATOM 1594 N N . ILE A 1 195 ? 4.636 -6.329 13.682 1.00 97.06 195 ILE A N 1
ATOM 1595 C CA . ILE A 1 195 ? 5.216 -7.679 13.736 1.00 97.06 195 ILE A CA 1
ATOM 1596 C C . ILE A 1 195 ? 4.589 -8.587 12.675 1.00 97.06 195 ILE A C 1
ATOM 1598 O O . ILE A 1 195 ? 5.299 -9.335 12.006 1.00 97.06 195 ILE A O 1
ATOM 1602 N N . ARG A 1 196 ? 3.263 -8.551 12.506 1.00 95.81 196 ARG A N 1
ATOM 1603 C CA . ARG A 1 196 ? 2.579 -9.404 11.527 1.00 95.81 196 ARG A CA 1
ATOM 1604 C C . ARG A 1 196 ? 2.897 -8.998 10.094 1.00 95.81 196 ARG A C 1
ATOM 1606 O O . ARG A 1 196 ? 3.181 -9.884 9.296 1.00 95.81 196 ARG A O 1
ATOM 1613 N N . VAL A 1 197 ? 2.884 -7.707 9.770 1.00 95.88 197 VAL A N 1
ATOM 1614 C CA . VAL A 1 197 ? 3.254 -7.221 8.430 1.00 95.88 197 VAL A CA 1
ATOM 1615 C C . VAL A 1 197 ? 4.706 -7.598 8.124 1.00 95.88 197 VAL A C 1
ATOM 1617 O O . VAL A 1 197 ? 4.962 -8.237 7.105 1.00 95.88 197 VAL A O 1
ATOM 1620 N N . ALA A 1 198 ? 5.635 -7.346 9.050 1.00 95.25 198 ALA A N 1
ATOM 1621 C CA . ALA A 1 198 ? 7.036 -7.733 8.891 1.00 95.25 198 ALA A CA 1
ATOM 1622 C C . ALA A 1 198 ? 7.225 -9.254 8.742 1.00 95.25 198 ALA A C 1
ATOM 1624 O O . ALA A 1 198 ? 8.060 -9.699 7.965 1.00 95.25 198 ALA A O 1
ATOM 1625 N N . ARG A 1 199 ? 6.445 -10.074 9.456 1.00 94.69 199 ARG A N 1
ATOM 1626 C CA . ARG A 1 199 ? 6.565 -11.540 9.400 1.00 94.69 199 ARG A CA 1
ATOM 1627 C C . ARG A 1 199 ? 5.896 -12.168 8.178 1.00 94.69 199 ARG A C 1
ATOM 1629 O O . ARG A 1 199 ? 6.320 -13.238 7.751 1.00 94.69 199 ARG A O 1
ATOM 1636 N N . PHE A 1 200 ? 4.806 -11.591 7.677 1.00 92.94 200 PHE A N 1
ATOM 1637 C CA . PHE A 1 200 ? 3.949 -12.258 6.690 1.00 92.94 200 PHE A CA 1
ATOM 1638 C C . PHE A 1 200 ? 3.907 -11.584 5.323 1.00 92.94 200 PHE A C 1
ATOM 1640 O O . PHE A 1 200 ? 3.580 -12.282 4.368 1.00 92.94 200 PHE A O 1
ATOM 1647 N N . ILE A 1 201 ? 4.218 -10.290 5.231 1.00 93.06 201 ILE A N 1
ATOM 1648 C CA . ILE A 1 201 ? 4.188 -9.525 3.978 1.00 93.06 201 ILE A CA 1
ATOM 1649 C C . ILE A 1 201 ? 5.609 -9.253 3.483 1.00 93.06 201 ILE A C 1
ATOM 1651 O O . ILE A 1 201 ? 5.920 -9.605 2.352 1.00 93.06 201 ILE A O 1
ATOM 1655 N N . ALA A 1 202 ? 6.495 -8.734 4.341 1.00 90.12 202 ALA A N 1
ATOM 1656 C CA . ALA A 1 202 ? 7.864 -8.393 3.940 1.00 90.12 202 ALA A CA 1
ATOM 1657 C C . ALA A 1 202 ? 8.662 -9.554 3.302 1.00 90.12 202 ALA A C 1
ATOM 1659 O O . ALA A 1 202 ? 9.394 -9.284 2.352 1.00 90.12 202 ALA A O 1
ATOM 1660 N N . PRO A 1 203 ? 8.523 -10.831 3.728 1.00 94.88 203 PRO A N 1
ATOM 1661 C CA . PRO A 1 203 ? 9.243 -11.927 3.083 1.00 94.88 203 PRO A CA 1
ATOM 1662 C C . PRO A 1 203 ? 8.886 -12.103 1.608 1.00 94.88 203 PRO A C 1
ATOM 1664 O O . PRO A 1 203 ? 9.782 -12.368 0.826 1.00 94.88 203 PRO A O 1
ATOM 1667 N N . ILE A 1 204 ? 7.628 -11.862 1.204 1.00 94.56 204 ILE A N 1
ATOM 1668 C CA . ILE A 1 204 ? 7.245 -11.906 -0.219 1.00 94.56 204 ILE A CA 1
ATOM 1669 C C . ILE A 1 204 ? 8.118 -10.930 -1.007 1.00 94.56 204 ILE A C 1
ATOM 1671 O O . IL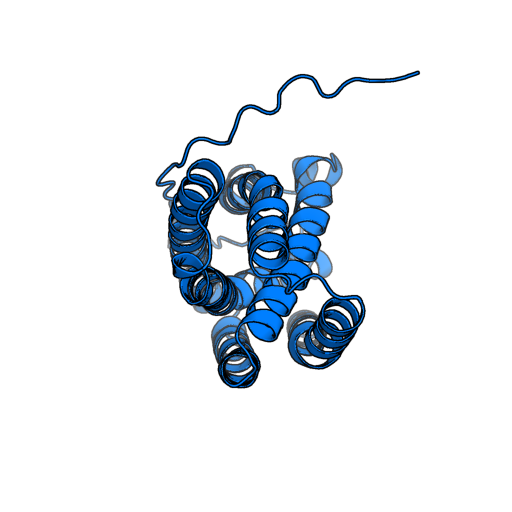E A 1 204 ? 8.687 -11.296 -2.030 1.00 94.56 204 ILE A O 1
ATOM 1675 N N . THR A 1 205 ? 8.265 -9.703 -0.500 1.00 92.25 205 THR A N 1
ATOM 1676 C CA . THR A 1 205 ? 9.071 -8.684 -1.166 1.00 92.25 205 THR A CA 1
ATOM 1677 C C . THR A 1 205 ? 10.508 -9.158 -1.358 1.00 92.25 205 THR A C 1
ATOM 1679 O O . THR A 1 205 ? 10.999 -9.133 -2.476 1.00 92.25 205 THR A O 1
ATOM 1682 N N . PHE A 1 206 ? 11.178 -9.630 -0.303 1.00 93.06 206 PHE A N 1
ATOM 1683 C CA . PHE A 1 206 ? 12.587 -10.028 -0.395 1.00 93.06 206 PHE A CA 1
ATOM 1684 C C . PHE A 1 206 ? 12.808 -11.332 -1.167 1.00 93.06 206 PHE A C 1
ATOM 1686 O O . PHE A 1 206 ? 13.755 -11.407 -1.947 1.00 93.06 206 PHE A O 1
ATOM 1693 N N . ASP A 1 207 ? 11.948 -12.335 -0.982 1.00 94.38 207 ASP A N 1
ATOM 1694 C CA . ASP A 1 207 ? 12.093 -13.647 -1.616 1.00 94.38 207 ASP A CA 1
ATOM 1695 C C . ASP A 1 207 ? 11.990 -13.516 -3.142 1.00 94.38 207 ASP A C 1
ATOM 1697 O O . ASP A 1 207 ? 12.901 -13.941 -3.858 1.00 94.38 207 ASP A O 1
ATOM 1701 N N . TYR A 1 208 ? 10.945 -12.844 -3.644 1.00 94.50 208 TYR A N 1
ATOM 1702 C CA . TYR A 1 208 ? 10.778 -12.648 -5.087 1.00 94.50 208 TYR A CA 1
ATOM 1703 C C . TYR A 1 208 ? 11.722 -11.598 -5.659 1.00 94.50 208 TYR A C 1
ATOM 1705 O O . TYR A 1 208 ? 12.148 -11.730 -6.804 1.00 94.50 208 TYR A O 1
ATOM 1713 N N . TRP A 1 209 ? 12.114 -10.591 -4.874 1.00 92.44 209 TRP A N 1
ATOM 1714 C CA . TRP A 1 209 ? 13.137 -9.645 -5.314 1.00 92.44 209 TRP A CA 1
ATOM 1715 C C . TRP A 1 209 ? 14.467 -10.357 -5.577 1.00 92.44 209 TRP A C 1
ATOM 1717 O O . TRP A 1 209 ? 15.069 -10.175 -6.633 1.00 92.44 209 TRP A O 1
ATOM 1727 N N . ILE A 1 210 ? 14.886 -11.243 -4.669 1.00 92.50 210 ILE A N 1
ATOM 1728 C CA . ILE A 1 210 ? 16.083 -12.074 -4.849 1.00 92.50 210 ILE A CA 1
ATOM 1729 C C . ILE A 1 210 ? 15.893 -13.089 -5.985 1.00 92.50 210 ILE A C 1
ATOM 1731 O O . ILE A 1 210 ? 16.851 -13.365 -6.703 1.00 92.50 210 ILE A O 1
ATOM 1735 N N . GLN A 1 211 ? 14.699 -13.664 -6.146 1.00 92.25 211 GLN A N 1
ATOM 1736 C CA . GLN A 1 211 ? 14.411 -14.620 -7.219 1.00 92.25 211 GLN A CA 1
ATOM 1737 C C . GLN A 1 211 ? 14.554 -13.981 -8.604 1.00 92.25 211 GLN A C 1
ATOM 1739 O O . GLN A 1 211 ? 15.314 -14.499 -9.416 1.00 92.25 211 GLN A O 1
ATOM 1744 N N . ILE A 1 212 ? 13.901 -12.838 -8.841 1.00 90.19 212 ILE A N 1
ATOM 1745 C CA . ILE A 1 212 ? 13.969 -12.105 -10.118 1.00 90.19 212 ILE A CA 1
ATOM 1746 C C . ILE A 1 212 ? 15.395 -11.604 -10.389 1.00 90.19 212 ILE A C 1
ATOM 1748 O O . ILE A 1 212 ? 15.823 -11.501 -11.529 1.00 90.19 212 ILE A O 1
ATOM 1752 N N . LEU A 1 213 ? 16.175 -11.306 -9.349 1.00 88.00 213 LEU A N 1
ATOM 1753 C CA . LEU A 1 213 ? 17.575 -10.911 -9.514 1.00 88.00 213 LEU A CA 1
ATOM 1754 C C . LEU A 1 213 ? 18.512 -12.047 -9.947 1.00 88.00 213 LEU A C 1
ATOM 1756 O O . LEU A 1 213 ? 19.641 -11.774 -10.352 1.00 88.00 213 LEU A O 1
ATOM 1760 N N . LYS A 1 214 ? 18.090 -13.308 -9.811 1.00 86.38 214 LYS A N 1
ATOM 1761 C CA . LYS A 1 214 ? 18.893 -14.485 -10.178 1.00 86.38 214 LYS A CA 1
ATOM 1762 C C . LYS A 1 214 ? 18.608 -15.002 -11.588 1.00 86.38 214 LYS A C 1
ATOM 1764 O O . LYS A 1 214 ? 19.357 -15.865 -12.045 1.00 86.38 214 LYS A O 1
ATOM 1769 N N . THR A 1 215 ? 17.532 -14.537 -12.218 1.00 75.56 215 THR A N 1
ATOM 1770 C CA . THR A 1 215 ? 17.131 -14.880 -13.591 1.00 75.56 215 THR A CA 1
ATOM 1771 C C . THR A 1 215 ? 17.779 -13.945 -14.594 1.00 75.56 215 THR A C 1
ATOM 1773 O O . THR A 1 215 ? 18.280 -14.456 -15.618 1.00 75.56 215 THR A O 1
#

Mean predicted aligned error: 5.35 Å

Radius of gyration: 17.43 Å; Cα contacts (8 Å, |Δi|>4): 240; chains: 1; bounding box: 40×44×50 Å

Foldseek 3Di:
DDDDPPDPPPDPQDLDAQDDDLVDLFFLQQQPPLLVRQLRLLVLLLLLLLLVLLLVLLVVLLVLFDPPVLNVLNVSSNRLSVSLNVRSVVVNVSCCVRPCVCSVVSNVLSNVLSVVLVPDPSLLSLLLSLVVLVVLLVVLVCCVPPVSSVVRGDCSNCVSVNSSNVNSVSNSVSSVVSSVSNVSPDPVSNVVSVVSCVVRPVCSSVVSSVVSVVD

pLDDT: mean 89.2, std 13.16, range [30.06, 98.69]

InterPro domains:
  IPR016516 Uncharacterised conserved protein UCP07580 [PF10118] (13-214)
  IPR016516 Uncharacterised conserved protein UCP07580 [PTHR39456] (21-201)